Protein AF-A0A350JJB9-F1 (afdb_monomer)

pLDDT: mean 77.5, std 20.98, range [26.19, 98.5]

Sequence (289 aa):
MLLAKTSSSQSEKADCEALTNRILGEAVEVRNLGPRVNSEKQESNPQFVESESYLTFKSSSADDLGKQTVSEFLKGQFTRSVTIEKRLDLLNLNGSENGLENLIYIDPLGTRIVLLQENTLWVTERGEDGFESVVKLPQDSILFDYADRAVLDPTGRVIFFSAKKAGDAGATYDIYRQRYTDGQWTLPEVLGPAINTEFNEVDPKLTVKGDLTFSSDKPGGLGGFDIYYSEKGDTGFGLPLGFCAPVNSSANDRHFTLIQKQRFALLSSDREAGLGGFDIYSIDVYAEI

Structure (mmCIF, N/CA/C/O backbone):
data_AF-A0A350JJB9-F1
#
_entry.id   AF-A0A350JJB9-F1
#
loop_
_atom_site.group_PDB
_atom_site.id
_atom_site.type_symbol
_atom_site.label_atom_id
_atom_site.label_alt_id
_atom_site.label_comp_id
_atom_site.label_asym_id
_atom_site.label_entity_id
_atom_site.label_seq_id
_atom_site.pdbx_PDB_ins_code
_atom_site.Cartn_x
_atom_site.Cartn_y
_atom_site.Cartn_z
_atom_site.occupancy
_atom_site.B_iso_or_equiv
_atom_site.auth_seq_id
_atom_site.auth_comp_id
_atom_site.auth_asym_id
_atom_site.auth_atom_id
_atom_site.pdbx_PDB_model_num
ATOM 1 N N . MET A 1 1 ? 22.647 -33.659 -7.556 1.00 45.19 1 MET A N 1
ATOM 2 C CA . MET A 1 1 ? 21.521 -32.937 -6.921 1.00 45.19 1 MET A CA 1
ATOM 3 C C . MET A 1 1 ? 21.347 -31.564 -7.584 1.00 45.19 1 MET A C 1
ATOM 5 O O . MET A 1 1 ? 21.521 -30.551 -6.929 1.00 45.19 1 MET A O 1
ATOM 9 N N . LEU A 1 2 ? 21.071 -31.518 -8.898 1.00 46.06 2 LEU A N 1
ATOM 10 C CA . LEU A 1 2 ? 21.069 -30.256 -9.672 1.00 46.06 2 LEU A CA 1
ATOM 11 C C . LEU A 1 2 ? 19.724 -29.935 -10.356 1.00 46.06 2 LEU A C 1
ATOM 13 O O . LEU A 1 2 ? 19.445 -28.778 -10.630 1.00 46.06 2 LEU A O 1
ATOM 17 N N . LEU A 1 3 ? 18.878 -30.946 -10.582 1.00 44.41 3 LEU A N 1
ATOM 18 C CA . LEU A 1 3 ? 17.652 -30.844 -11.390 1.00 44.41 3 LEU A CA 1
ATOM 19 C C . LEU A 1 3 ? 16.450 -30.198 -10.672 1.00 44.41 3 LEU A C 1
ATOM 21 O O . LEU A 1 3 ? 15.457 -29.900 -11.321 1.00 44.41 3 LEU A O 1
ATOM 25 N N . ALA A 1 4 ? 16.518 -29.994 -9.351 1.00 42.31 4 ALA A N 1
ATOM 26 C CA . ALA A 1 4 ? 15.387 -29.498 -8.556 1.00 42.31 4 ALA A CA 1
ATOM 27 C C . ALA A 1 4 ? 15.296 -27.960 -8.472 1.00 42.31 4 ALA A C 1
ATOM 29 O O . ALA A 1 4 ? 14.215 -27.431 -8.244 1.00 42.31 4 ALA A O 1
ATOM 30 N N . LYS A 1 5 ? 16.410 -27.232 -8.659 1.00 37.66 5 LYS A N 1
ATOM 31 C CA . LYS A 1 5 ? 16.420 -25.752 -8.616 1.00 37.66 5 LYS A CA 1
ATOM 32 C C . LYS A 1 5 ? 15.959 -25.102 -9.926 1.00 37.66 5 LYS A C 1
ATOM 34 O O . LYS A 1 5 ? 15.524 -23.956 -9.928 1.00 37.66 5 LYS A O 1
ATOM 39 N N . THR A 1 6 ? 16.065 -25.823 -11.039 1.00 42.72 6 THR A N 1
ATOM 40 C CA . THR A 1 6 ? 15.659 -25.349 -12.371 1.00 42.72 6 THR A CA 1
ATOM 41 C C . THR A 1 6 ? 14.163 -25.491 -12.639 1.00 42.72 6 THR A C 1
ATOM 43 O O . THR A 1 6 ? 13.657 -24.820 -13.526 1.00 42.72 6 THR A O 1
ATOM 46 N N . SER A 1 7 ? 13.456 -26.353 -11.901 1.00 51.34 7 SER A N 1
ATOM 47 C CA . SER A 1 7 ? 12.002 -26.500 -12.019 1.00 51.34 7 SER A CA 1
ATOM 48 C C . SER A 1 7 ? 11.235 -25.468 -11.192 1.00 51.34 7 SER A C 1
ATOM 50 O O . SER A 1 7 ? 10.260 -24.923 -11.694 1.00 51.34 7 SER A O 1
ATOM 52 N N . SER A 1 8 ? 11.680 -25.161 -9.962 1.00 59.03 8 SER A N 1
ATOM 53 C CA . SER A 1 8 ? 10.982 -24.201 -9.088 1.00 59.03 8 SER A CA 1
ATOM 54 C C . SER A 1 8 ? 10.988 -22.789 -9.681 1.00 59.03 8 SER A C 1
ATOM 56 O O . SER A 1 8 ? 9.929 -22.203 -9.863 1.00 59.03 8 SER A O 1
ATOM 58 N N . SER A 1 9 ? 12.156 -22.321 -10.130 1.00 63.09 9 SER A N 1
ATOM 59 C CA . SER A 1 9 ? 12.337 -21.013 -10.784 1.00 63.09 9 SER A CA 1
ATOM 60 C C . SER A 1 9 ? 11.582 -20.852 -12.108 1.00 63.09 9 SER A C 1
ATOM 62 O O . SER A 1 9 ? 11.328 -19.727 -12.533 1.00 63.09 9 SER A O 1
ATOM 64 N N . GLN A 1 10 ? 11.188 -21.951 -12.760 1.00 68.12 10 GLN A N 1
ATOM 65 C CA . GLN A 1 10 ? 10.317 -21.903 -13.937 1.00 68.12 10 GLN A CA 1
ATOM 66 C C . GLN A 1 10 ? 8.834 -21.803 -13.554 1.00 68.12 10 GLN A C 1
ATOM 68 O O . GLN A 1 10 ? 8.114 -21.048 -14.202 1.00 68.12 10 GLN A O 1
ATOM 73 N N . SER A 1 11 ? 8.381 -22.488 -12.495 1.00 75.62 11 SER A N 1
ATOM 74 C CA . SER A 1 11 ? 7.021 -22.300 -11.961 1.00 75.62 11 SER A CA 1
ATOM 75 C C . SER A 1 11 ? 6.840 -20.929 -11.305 1.00 75.62 11 SER A C 1
ATOM 77 O O . SER A 1 11 ? 5.911 -20.220 -11.661 1.00 75.62 11 SER A O 1
ATOM 79 N N . GLU A 1 12 ? 7.775 -20.504 -10.449 1.00 79.00 12 GLU A N 1
ATOM 80 C CA . GLU A 1 12 ? 7.756 -19.205 -9.753 1.00 79.00 12 GLU A CA 1
ATOM 81 C C . GLU A 1 12 ? 7.647 -18.042 -10.753 1.00 79.00 12 GLU A C 1
ATOM 83 O O . GLU A 1 12 ? 6.860 -17.113 -10.564 1.00 79.00 12 GLU A O 1
ATOM 88 N N . LYS A 1 13 ? 8.378 -18.136 -11.874 1.00 84.25 13 LYS A N 1
ATOM 89 C CA . LYS A 1 13 ? 8.267 -17.183 -12.977 1.00 84.25 13 LYS A CA 1
ATOM 90 C C . LYS A 1 13 ? 6.904 -17.260 -13.687 1.00 84.25 13 LYS A C 1
ATOM 92 O O . LYS A 1 13 ? 6.295 -16.221 -13.924 1.00 84.25 13 LYS A O 1
ATOM 97 N N . ALA A 1 14 ? 6.425 -18.454 -14.039 1.00 89.44 14 ALA A N 1
ATOM 98 C CA . ALA A 1 14 ? 5.140 -18.608 -14.727 1.00 89.44 14 ALA A CA 1
ATOM 99 C C . ALA A 1 14 ? 3.958 -18.094 -13.879 1.00 89.44 14 ALA A C 1
ATOM 101 O O . ALA A 1 14 ? 3.041 -17.471 -14.414 1.00 89.44 14 ALA A O 1
ATOM 102 N N . ASP A 1 15 ? 4.013 -18.292 -12.560 1.0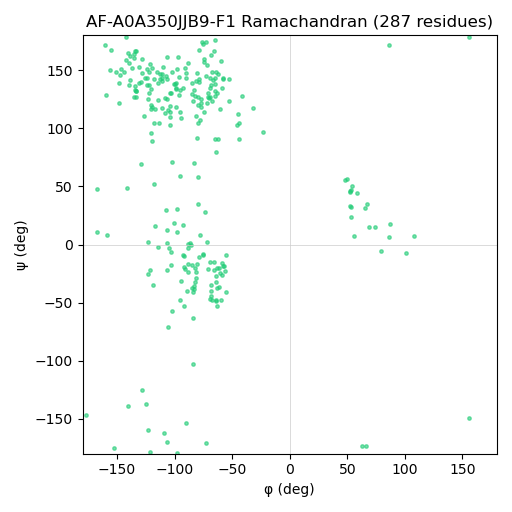0 92.44 15 ASP A N 1
ATOM 103 C CA . ASP A 1 15 ? 3.011 -17.808 -11.612 1.00 92.44 15 ASP A CA 1
ATOM 104 C C . ASP A 1 15 ? 3.033 -16.270 -11.494 1.00 92.44 15 ASP A C 1
ATOM 106 O O . ASP A 1 15 ? 1.964 -15.648 -11.491 1.00 92.44 15 ASP A O 1
ATOM 110 N N . CYS A 1 16 ? 4.213 -15.625 -11.483 1.00 92.69 16 CYS A N 1
ATOM 111 C CA . CYS A 1 16 ? 4.282 -14.157 -11.519 1.00 92.69 16 CYS A CA 1
ATOM 112 C C . CYS A 1 16 ? 3.826 -13.582 -12.874 1.00 92.69 16 CYS A C 1
ATOM 114 O O . CYS A 1 16 ? 3.191 -12.522 -12.902 1.00 92.69 16 CYS A O 1
ATOM 116 N N . GLU A 1 17 ? 4.093 -14.263 -14.000 1.00 93.19 17 GLU A N 1
ATOM 117 C CA . GLU A 1 17 ? 3.660 -13.814 -15.335 1.00 93.19 17 GLU A CA 1
ATOM 118 C C . GLU A 1 17 ? 2.128 -13.911 -15.441 1.00 93.19 17 GLU A C 1
ATOM 120 O O . GLU A 1 17 ? 1.464 -12.948 -15.833 1.00 93.19 17 GLU A O 1
ATOM 125 N N . ALA A 1 18 ? 1.541 -15.017 -14.970 1.00 93.38 18 ALA A N 1
ATOM 126 C CA . ALA A 1 18 ? 0.094 -15.202 -14.891 1.00 93.38 18 ALA A CA 1
ATOM 127 C C . ALA A 1 18 ? -0.596 -14.199 -13.945 1.00 93.38 18 ALA A C 1
ATOM 129 O O . ALA A 1 18 ? -1.693 -13.723 -14.251 1.00 93.38 18 ALA A O 1
ATOM 130 N N . LEU A 1 19 ? 0.027 -13.836 -12.816 1.00 93.00 19 LEU A N 1
ATOM 131 C CA . LEU A 1 19 ? -0.458 -12.757 -11.947 1.00 93.00 19 LEU A CA 1
ATOM 132 C C . LEU A 1 19 ? -0.444 -11.407 -12.679 1.00 93.00 19 LEU A C 1
ATOM 134 O O . LEU A 1 19 ? -1.464 -10.715 -12.722 1.00 93.00 19 LEU A O 1
ATOM 138 N N . THR A 1 20 ? 0.700 -11.043 -13.259 1.00 92.00 20 THR A N 1
ATOM 139 C CA . THR A 1 20 ? 0.926 -9.738 -13.899 1.00 92.00 20 THR A CA 1
ATOM 140 C C . THR A 1 20 ? -0.064 -9.522 -15.049 1.00 92.00 20 THR A C 1
ATOM 142 O O . THR A 1 20 ? -0.785 -8.519 -15.059 1.00 92.00 20 THR A O 1
ATOM 145 N N . ASN A 1 21 ? -0.217 -10.520 -15.927 1.00 90.69 21 ASN A N 1
ATOM 146 C CA . ASN A 1 21 ? -1.139 -10.475 -17.068 1.00 90.69 21 ASN A CA 1
ATOM 147 C C . ASN A 1 21 ? -2.621 -10.389 -16.657 1.00 90.69 21 ASN A C 1
ATOM 149 O O . ASN A 1 21 ? -3.456 -9.859 -17.395 1.00 90.69 21 ASN A O 1
ATOM 153 N N . ARG A 1 22 ? -2.967 -10.905 -15.472 1.00 89.94 22 ARG A N 1
ATOM 154 C CA . ARG A 1 22 ? -4.341 -10.950 -14.956 1.00 89.94 22 ARG A CA 1
ATOM 155 C C . ARG A 1 22 ? -4.769 -9.670 -14.242 1.00 89.94 22 ARG A C 1
ATOM 157 O O . ARG A 1 22 ? -5.935 -9.288 -14.353 1.00 89.94 22 ARG A O 1
ATOM 164 N N . ILE A 1 23 ? -3.864 -9.041 -13.491 1.00 88.81 23 ILE A N 1
ATOM 165 C CA . ILE A 1 23 ? -4.158 -7.841 -12.688 1.00 88.81 23 ILE A CA 1
ATOM 166 C C . ILE A 1 23 ? -3.948 -6.555 -13.492 1.00 88.81 23 ILE A C 1
ATOM 168 O O . ILE A 1 23 ? -4.759 -5.635 -13.387 1.00 88.81 23 ILE A O 1
ATOM 172 N N . LEU A 1 24 ? -2.889 -6.509 -14.301 1.00 86.94 24 LEU A N 1
ATOM 173 C CA . LEU A 1 24 ? -2.529 -5.362 -15.129 1.00 86.94 24 LEU A CA 1
ATOM 174 C C . LEU A 1 24 ? -2.872 -5.681 -16.588 1.00 86.94 24 LEU A C 1
ATOM 176 O O . LEU A 1 24 ? -3.864 -5.188 -17.126 1.00 86.94 24 LEU A O 1
ATOM 180 N N . GLY A 1 25 ? -2.109 -6.578 -17.204 1.00 86.62 25 GLY A N 1
ATOM 181 C CA . GLY A 1 25 ? -2.252 -6.956 -18.603 1.00 86.62 25 GLY A CA 1
ATOM 182 C C . GLY A 1 25 ? -0.950 -7.511 -19.163 1.00 86.62 25 GLY A C 1
ATOM 183 O O . GLY A 1 25 ? 0.056 -7.585 -18.462 1.00 86.62 25 GLY A O 1
ATOM 184 N N . GLU A 1 26 ? -0.982 -7.917 -20.424 1.00 83.62 26 GLU A N 1
ATOM 185 C CA . GLU A 1 26 ? 0.227 -8.260 -21.175 1.00 83.62 26 GLU A CA 1
ATOM 186 C C . GLU A 1 26 ? 0.988 -6.973 -21.554 1.00 83.62 26 GLU A C 1
ATOM 188 O O . GLU A 1 26 ? 0.412 -5.886 -21.545 1.00 83.62 26 GLU A O 1
ATOM 193 N N . ALA A 1 27 ? 2.287 -7.087 -21.853 1.00 82.56 27 ALA A N 1
ATOM 194 C CA . ALA A 1 27 ? 3.150 -5.964 -22.253 1.00 82.56 27 ALA A CA 1
ATOM 195 C C . ALA A 1 27 ? 3.129 -4.742 -21.296 1.00 82.56 27 ALA A C 1
ATOM 197 O O . ALA A 1 27 ? 3.052 -3.591 -21.731 1.00 82.56 27 ALA A O 1
ATOM 198 N N . VAL A 1 28 ? 3.225 -4.994 -19.983 1.00 86.75 28 VAL A N 1
ATOM 199 C CA . VAL A 1 28 ? 3.406 -3.945 -18.961 1.00 86.75 28 VAL A CA 1
ATOM 200 C C . VAL A 1 28 ? 4.740 -3.217 -19.150 1.00 86.75 28 VAL A C 1
ATOM 202 O O . VAL A 1 28 ? 5.795 -3.851 -19.180 1.00 86.75 28 VAL A O 1
ATOM 205 N N . GLU A 1 29 ? 4.705 -1.885 -19.165 1.00 87.25 29 GLU A N 1
ATOM 206 C CA . GLU A 1 29 ? 5.884 -1.022 -19.045 1.00 87.25 29 GLU A CA 1
ATOM 207 C C . GLU A 1 29 ? 5.832 -0.247 -17.720 1.00 87.25 29 GLU A C 1
ATOM 209 O O . GLU A 1 29 ? 4.763 0.182 -17.286 1.00 87.25 29 GLU A O 1
ATOM 214 N N . VAL A 1 30 ? 6.987 -0.047 -17.075 1.00 90.88 30 VAL A N 1
ATOM 215 C CA . VAL A 1 30 ? 7.100 0.789 -15.869 1.00 90.88 30 VAL A CA 1
ATOM 216 C C . VAL A 1 30 ? 7.949 2.016 -16.163 1.00 90.88 30 VAL A C 1
ATOM 218 O O . VAL A 1 30 ? 9.092 1.891 -16.604 1.00 90.88 30 VAL A O 1
ATOM 221 N N . ARG A 1 31 ? 7.390 3.204 -15.918 1.00 89.69 31 ARG A N 1
ATOM 222 C CA . ARG A 1 31 ? 7.964 4.489 -16.337 1.00 89.69 31 ARG A CA 1
ATOM 223 C C . ARG A 1 31 ? 8.193 5.412 -15.159 1.00 89.69 31 ARG A C 1
ATOM 225 O O . ARG A 1 31 ? 7.282 5.644 -14.373 1.00 89.69 31 ARG A O 1
ATOM 232 N N . ASN A 1 32 ? 9.395 5.981 -15.075 1.00 88.88 32 ASN A N 1
ATOM 233 C CA . ASN A 1 32 ? 9.662 7.079 -14.154 1.00 88.88 32 ASN A CA 1
ATOM 234 C C . ASN A 1 32 ? 8.832 8.305 -14.559 1.00 88.88 32 ASN A C 1
ATOM 236 O O . ASN A 1 32 ? 8.718 8.639 -15.744 1.00 88.88 32 ASN A O 1
ATOM 240 N N . LEU A 1 33 ? 8.263 8.989 -13.571 1.00 82.62 33 LEU A N 1
ATOM 241 C CA . LEU A 1 33 ? 7.326 10.078 -13.810 1.00 82.62 33 LEU A CA 1
ATOM 242 C C . LEU A 1 33 ? 7.926 11.474 -13.685 1.00 82.62 33 LEU A C 1
ATOM 244 O O . LEU A 1 33 ? 7.174 12.434 -13.657 1.00 82.62 33 LEU A O 1
ATOM 248 N N . GLY A 1 34 ? 9.249 11.601 -13.751 1.00 79.06 34 GLY A N 1
ATOM 249 C CA . GLY A 1 34 ? 9.946 12.809 -14.184 1.00 79.06 34 GLY A CA 1
ATOM 250 C C . GLY A 1 34 ? 9.734 14.065 -13.330 1.00 79.06 34 GLY A C 1
ATOM 251 O O . GLY A 1 34 ? 9.095 14.026 -12.280 1.00 79.06 34 GLY A O 1
ATOM 252 N N . PRO A 1 35 ? 10.257 15.219 -13.785 1.00 76.75 35 PRO A N 1
ATOM 253 C CA . PRO A 1 35 ? 10.416 16.426 -12.968 1.00 76.75 35 PRO A CA 1
ATOM 254 C C . PRO A 1 35 ? 9.121 17.248 -12.798 1.00 76.75 35 PRO A C 1
ATOM 256 O O . PRO A 1 35 ? 9.145 18.481 -12.795 1.00 76.75 35 PRO A O 1
ATOM 259 N N . ARG A 1 36 ? 7.965 16.577 -12.724 1.00 73.19 36 ARG A N 1
ATOM 260 C CA . ARG A 1 36 ? 6.652 17.177 -12.431 1.00 73.19 36 ARG A CA 1
ATOM 261 C C . ARG A 1 36 ? 6.034 16.599 -11.145 1.00 73.19 36 ARG A C 1
ATOM 263 O O . ARG A 1 36 ? 5.486 17.396 -10.391 1.00 73.19 36 ARG A O 1
ATOM 270 N N . VAL A 1 37 ? 6.243 15.309 -10.841 1.00 73.69 37 VAL A N 1
ATOM 271 C CA . VAL A 1 37 ? 6.282 14.766 -9.464 1.00 73.69 37 VAL A CA 1
ATOM 272 C C . VAL A 1 37 ? 7.654 14.936 -8.859 1.00 73.69 37 VAL A C 1
ATOM 274 O O . VAL A 1 37 ? 7.807 15.556 -7.812 1.00 73.69 37 VAL A O 1
ATOM 277 N N . ASN A 1 38 ? 8.615 14.268 -9.489 1.00 78.88 38 ASN A N 1
ATOM 278 C CA . ASN A 1 38 ? 9.776 13.748 -8.809 1.00 78.88 38 ASN A CA 1
ATOM 279 C C . ASN A 1 38 ? 10.809 14.863 -8.726 1.00 78.88 38 ASN A C 1
ATOM 281 O O . ASN A 1 38 ? 11.007 15.647 -9.659 1.00 78.88 38 ASN A O 1
ATOM 285 N N . SER A 1 39 ? 11.452 14.941 -7.577 1.00 81.56 39 SER A N 1
ATOM 286 C CA . SER A 1 39 ? 12.455 15.938 -7.255 1.00 81.56 39 SER A CA 1
ATOM 287 C C . SER A 1 39 ? 13.769 15.247 -6.903 1.00 81.56 39 SER A C 1
ATOM 289 O O . SER A 1 39 ? 13.861 14.026 -6.858 1.00 81.56 39 SER A O 1
ATOM 291 N N . GLU A 1 40 ? 14.795 16.019 -6.558 1.00 85.69 40 GLU A N 1
ATOM 292 C CA . GLU A 1 40 ? 16.031 15.486 -5.970 1.00 85.69 40 GLU A CA 1
ATOM 293 C C . GLU A 1 40 ? 15.839 15.039 -4.494 1.00 85.69 40 GLU A C 1
ATOM 295 O O . GLU A 1 40 ? 16.755 15.180 -3.674 1.00 85.69 40 GLU A O 1
ATOM 300 N N . LYS A 1 41 ? 14.624 14.634 -4.090 1.00 83.25 41 LYS A N 1
ATOM 301 C CA . LYS A 1 41 ? 14.247 14.270 -2.710 1.00 83.25 41 LYS A CA 1
ATOM 302 C C . LYS A 1 41 ? 13.564 12.904 -2.689 1.00 83.25 41 LYS A C 1
ATOM 304 O O . LYS A 1 41 ? 14.201 11.936 -3.084 1.00 83.25 41 LYS A O 1
ATOM 309 N N . GLN A 1 42 ? 12.362 12.774 -2.135 1.00 83.44 42 GLN A N 1
ATOM 310 C CA . GLN A 1 42 ? 11.633 11.506 -2.076 1.00 83.44 42 GLN A CA 1
ATOM 311 C C . GLN A 1 42 ? 10.136 11.760 -2.146 1.00 83.44 42 GLN A C 1
ATOM 313 O O . GLN A 1 42 ? 9.574 12.418 -1.263 1.00 83.44 42 GLN A O 1
ATOM 318 N N . GLU A 1 43 ? 9.522 11.159 -3.152 1.00 84.25 43 GLU A N 1
ATOM 319 C CA . GLU A 1 43 ? 8.117 11.204 -3.493 1.00 84.25 43 GLU A CA 1
ATOM 320 C C . GLU A 1 43 ? 7.537 9.781 -3.378 1.00 84.25 43 GLU A C 1
ATOM 322 O O . GLU A 1 43 ? 7.968 8.854 -4.063 1.00 84.25 43 GLU A O 1
ATOM 327 N N . SER A 1 44 ? 6.581 9.575 -2.467 1.00 86.62 44 SER A N 1
ATOM 328 C CA . SER A 1 44 ? 6.066 8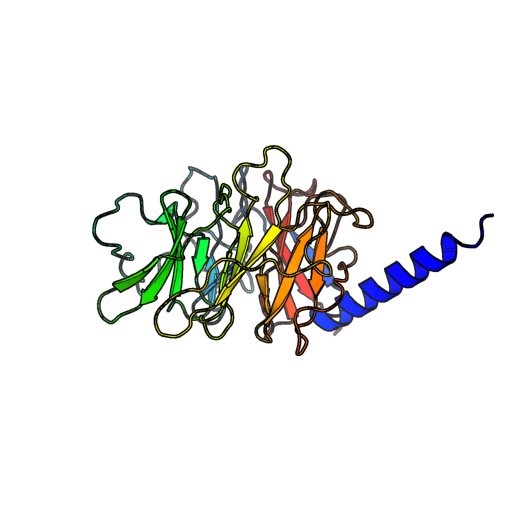.249 -2.103 1.00 86.62 44 SER A CA 1
ATOM 329 C C . SER A 1 44 ? 4.554 8.218 -1.843 1.00 86.62 44 SER A C 1
ATOM 331 O O . SER A 1 44 ? 3.860 9.232 -1.923 1.00 86.62 44 SER A O 1
ATOM 333 N N . ASN A 1 45 ? 4.026 7.029 -1.528 1.00 84.62 45 ASN A N 1
ATOM 334 C CA . ASN A 1 45 ? 2.632 6.792 -1.135 1.00 84.62 45 ASN A CA 1
ATOM 335 C C . ASN A 1 45 ? 1.571 7.423 -2.075 1.00 84.62 45 ASN A C 1
ATOM 337 O O . ASN A 1 45 ? 0.718 8.189 -1.614 1.00 84.62 45 ASN A O 1
ATOM 341 N N . PRO A 1 46 ? 1.581 7.102 -3.384 1.00 85.12 46 PRO A N 1
ATOM 342 C CA . PRO A 1 46 ? 0.611 7.637 -4.329 1.00 85.12 46 PRO A CA 1
ATOM 343 C C . PRO A 1 46 ? -0.810 7.123 -4.043 1.00 85.12 46 PRO A C 1
ATOM 345 O O . PRO A 1 46 ? -1.013 5.956 -3.678 1.00 85.12 46 PRO A O 1
ATOM 348 N N . GLN A 1 47 ? -1.801 7.998 -4.207 1.00 80.25 47 GLN A N 1
ATOM 349 C CA . GLN A 1 47 ? -3.216 7.776 -3.889 1.00 80.25 47 GLN A CA 1
ATOM 350 C C . GLN A 1 47 ? -4.126 8.532 -4.865 1.00 80.25 47 GLN A C 1
ATOM 352 O O . GLN A 1 47 ? -3.758 9.589 -5.363 1.00 80.25 47 GLN A O 1
ATOM 357 N N . PHE A 1 48 ? -5.329 8.019 -5.122 1.00 74.69 48 PHE A N 1
ATOM 358 C CA . PHE A 1 48 ? -6.292 8.657 -6.025 1.00 74.69 48 PHE A CA 1
ATOM 359 C C . PHE A 1 48 ? -7.533 9.132 -5.283 1.00 74.69 48 PHE A C 1
ATOM 361 O O . PHE A 1 48 ? -8.060 8.407 -4.444 1.00 74.69 48 PHE A O 1
ATOM 368 N N . VAL A 1 49 ? -8.015 10.324 -5.638 1.00 68.56 49 VAL A N 1
ATOM 369 C CA . VAL A 1 49 ? -9.170 10.985 -5.015 1.00 68.56 49 VAL A CA 1
ATOM 370 C C . VAL A 1 49 ? -10.128 11.557 -6.064 1.00 68.56 49 VAL A C 1
ATOM 372 O O . VAL A 1 49 ? -9.809 11.633 -7.253 1.00 68.56 49 VAL A O 1
ATOM 375 N N . GLU A 1 50 ? -11.330 11.917 -5.612 1.00 67.31 50 GLU A N 1
ATOM 376 C CA . GLU A 1 50 ? -12.467 12.363 -6.433 1.00 67.31 50 GLU A CA 1
ATOM 377 C C . GLU A 1 50 ? -12.728 11.442 -7.641 1.00 67.31 50 GLU A C 1
ATOM 379 O O . GLU A 1 50 ? -12.752 11.855 -8.799 1.00 67.31 50 GLU A O 1
ATOM 384 N N . SER A 1 51 ? -12.924 10.150 -7.360 1.00 69.12 51 SER A N 1
ATOM 385 C CA . SER A 1 51 ? -13.208 9.094 -8.343 1.00 69.12 51 SER A CA 1
ATOM 386 C C . SER A 1 51 ? -12.135 8.924 -9.426 1.00 69.12 51 SER A C 1
ATOM 388 O O . SER A 1 51 ? -12.470 8.727 -10.592 1.00 69.12 51 SER A O 1
ATOM 390 N N . GLU A 1 52 ? -10.862 8.934 -9.016 1.00 66.38 52 GLU A N 1
ATOM 391 C CA . GLU A 1 52 ? -9.673 8.785 -9.881 1.00 66.38 52 GLU A CA 1
ATOM 392 C C . GLU A 1 52 ? -9.352 10.041 -10.728 1.00 66.38 52 GLU A C 1
ATOM 394 O O . GLU A 1 52 ? -8.532 9.972 -11.641 1.00 66.38 52 GLU A O 1
ATOM 399 N N . SER A 1 53 ? -9.947 11.200 -10.402 1.00 65.25 53 SER A N 1
ATOM 400 C CA . SER A 1 53 ? -9.728 12.477 -11.114 1.00 65.25 53 SER A CA 1
ATOM 401 C C . SER A 1 53 ? -8.456 13.217 -10.688 1.00 65.25 53 SER A C 1
ATOM 403 O O . SER A 1 53 ? -7.873 13.949 -11.489 1.00 65.25 53 SER A O 1
ATOM 405 N N . TYR A 1 54 ? -8.018 13.039 -9.437 1.00 66.19 54 TYR A N 1
ATOM 406 C CA . TYR A 1 54 ? -6.784 13.630 -8.921 1.00 66.19 54 TYR A CA 1
ATOM 407 C C . TYR A 1 54 ? -5.900 12.576 -8.266 1.00 66.19 54 TYR A C 1
ATOM 409 O O . TYR A 1 54 ? -6.375 11.633 -7.634 1.00 66.19 54 TYR A O 1
ATOM 417 N N . LEU A 1 55 ? -4.596 12.796 -8.386 1.00 71.00 55 LEU A N 1
ATOM 418 C CA . LEU A 1 55 ? -3.555 12.093 -7.655 1.00 71.00 55 LEU A CA 1
ATOM 419 C C . LEU A 1 55 ? -3.152 12.923 -6.428 1.00 71.00 55 LEU A C 1
ATOM 421 O O . LEU A 1 55 ? -3.076 14.151 -6.501 1.00 71.00 55 LEU A O 1
ATOM 425 N N . THR A 1 56 ? -2.841 12.245 -5.331 1.00 74.12 56 THR A N 1
ATOM 426 C CA . THR A 1 56 ? -2.113 12.772 -4.174 1.00 74.12 56 THR A CA 1
ATOM 427 C C . THR A 1 56 ? -0.942 11.843 -3.842 1.00 74.12 56 THR A C 1
ATOM 429 O O . THR A 1 56 ? -0.886 10.696 -4.288 1.00 74.12 56 THR A O 1
ATOM 432 N N . PHE A 1 57 ? 0.041 12.363 -3.114 1.00 78.12 57 PHE A N 1
ATOM 433 C CA . PHE A 1 57 ? 1.295 11.689 -2.774 1.00 78.12 57 PHE A CA 1
ATOM 434 C C . PHE A 1 57 ? 1.940 12.372 -1.558 1.00 78.12 57 PHE A C 1
ATOM 436 O O . PHE A 1 57 ? 1.495 13.442 -1.134 1.00 78.12 57 PHE A O 1
ATOM 443 N N . LYS A 1 58 ? 3.003 11.778 -1.024 1.00 77.62 58 LYS A N 1
ATOM 444 C CA . LYS A 1 58 ? 3.871 12.360 0.002 1.00 77.62 58 LYS A CA 1
ATOM 445 C C . LYS A 1 58 ? 5.170 12.812 -0.661 1.00 77.62 58 LYS A C 1
ATOM 447 O O . LYS A 1 58 ? 5.774 12.021 -1.370 1.00 77.62 58 LYS A O 1
ATOM 452 N N . SER A 1 59 ? 5.608 14.046 -0.427 1.00 78.12 59 SER A N 1
ATOM 453 C CA . SER A 1 59 ? 6.892 14.575 -0.916 1.00 78.12 59 SER A CA 1
ATOM 454 C C . SER A 1 59 ? 7.757 15.026 0.260 1.00 78.12 59 SER A C 1
ATOM 456 O O . SER A 1 59 ? 7.243 15.353 1.331 1.00 78.12 59 SER A O 1
ATOM 458 N N . SER A 1 60 ? 9.072 15.045 0.053 1.00 72.81 60 SER A N 1
ATOM 459 C CA . SER A 1 60 ? 10.055 15.637 0.972 1.00 72.81 60 SER A CA 1
ATOM 460 C C . SER A 1 60 ? 10.828 16.812 0.350 1.00 72.81 60 SER A C 1
ATOM 462 O O . SER A 1 60 ? 11.846 17.249 0.891 1.00 72.81 60 SER A O 1
ATOM 464 N N . SER A 1 61 ? 10.330 17.358 -0.766 1.00 65.69 61 SER A N 1
ATOM 465 C CA . SER A 1 61 ? 10.755 18.660 -1.284 1.00 65.69 61 SER A CA 1
ATOM 466 C C . SER A 1 61 ? 10.244 19.794 -0.395 1.00 65.69 61 SER A C 1
ATOM 468 O O . SER A 1 61 ? 9.055 19.874 -0.096 1.00 65.69 61 SER A O 1
ATOM 470 N N . ALA A 1 62 ? 11.144 20.705 -0.017 1.00 50.16 62 ALA A N 1
ATOM 471 C CA . ALA A 1 62 ? 10.785 21.974 0.618 1.00 50.16 62 ALA A CA 1
ATOM 472 C C . ALA A 1 62 ? 10.431 23.070 -0.408 1.00 50.16 62 ALA A C 1
ATOM 474 O O . ALA A 1 62 ? 9.808 24.069 -0.050 1.00 50.16 62 ALA A O 1
ATOM 475 N N . ASP A 1 63 ? 10.826 22.900 -1.674 1.00 47.12 63 ASP A N 1
ATOM 476 C CA . ASP A 1 63 ? 10.563 23.866 -2.738 1.00 47.12 63 ASP A CA 1
ATOM 477 C C . ASP A 1 63 ? 9.158 23.673 -3.326 1.00 47.12 63 ASP A C 1
ATOM 479 O O . ASP A 1 63 ? 8.759 22.551 -3.652 1.00 47.12 63 ASP A O 1
ATOM 483 N N . ASP A 1 64 ? 8.421 24.784 -3.486 1.00 44.66 64 ASP A N 1
ATOM 484 C CA . ASP A 1 64 ? 7.039 24.827 -3.990 1.00 44.66 64 ASP A CA 1
ATOM 485 C C . ASP A 1 64 ? 6.945 24.297 -5.431 1.00 44.66 64 ASP A C 1
ATOM 487 O O . ASP A 1 64 ? 7.011 25.027 -6.435 1.00 44.66 64 ASP A O 1
ATOM 491 N N . LEU A 1 65 ? 6.701 22.991 -5.506 1.00 41.75 65 LEU A N 1
ATOM 492 C CA . LEU A 1 65 ? 6.193 22.284 -6.665 1.00 41.75 65 LEU A CA 1
ATOM 493 C C . LEU A 1 65 ? 4.656 22.120 -6.581 1.00 41.75 65 LEU A C 1
ATOM 495 O O . LEU A 1 65 ? 4.150 21.008 -6.636 1.00 41.75 65 LEU A O 1
ATOM 499 N N . GLY A 1 66 ? 3.887 23.224 -6.502 1.00 35.22 66 GLY A N 1
ATOM 500 C CA . GLY A 1 66 ? 2.407 23.231 -6.498 1.00 35.22 66 GLY A CA 1
ATOM 501 C C . GLY A 1 66 ? 1.678 24.176 -7.494 1.00 35.22 66 GLY A C 1
ATOM 502 O O . GLY A 1 66 ? 1.087 25.157 -7.058 1.00 35.22 66 GLY A O 1
ATOM 503 N N . LYS A 1 67 ? 1.712 23.922 -8.828 1.00 32.84 67 LYS A N 1
ATOM 504 C CA . LYS A 1 67 ? 1.186 24.796 -9.931 1.00 32.84 67 LYS A CA 1
ATOM 505 C C . LYS A 1 67 ? 1.060 24.168 -1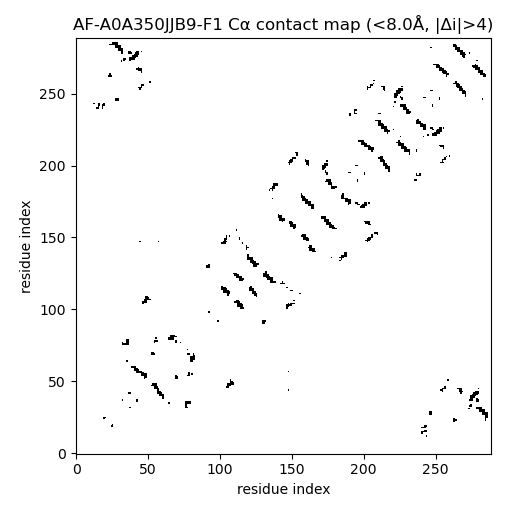1.365 1.00 32.84 67 LYS A C 1
ATOM 507 O O . LYS A 1 67 ? 1.494 24.817 -12.318 1.00 32.84 67 LYS A O 1
ATOM 512 N N . GLN A 1 68 ? 0.500 22.969 -11.609 1.00 31.36 68 GLN A N 1
ATOM 513 C CA . GLN A 1 68 ? 0.028 22.635 -12.988 1.00 31.36 68 GLN A CA 1
ATOM 514 C C . GLN A 1 68 ? -1.009 21.497 -13.070 1.00 31.36 68 GLN A C 1
ATOM 516 O O . GLN A 1 68 ? -0.794 20.430 -12.513 1.00 31.36 68 GLN A O 1
ATOM 521 N N . THR A 1 69 ? -2.135 21.735 -13.756 1.00 29.64 69 THR A N 1
ATOM 522 C CA . THR A 1 69 ? -3.407 21.006 -13.577 1.00 29.64 69 THR A CA 1
ATOM 523 C C . THR A 1 69 ? -3.388 19.522 -13.950 1.00 29.64 69 THR A C 1
ATOM 525 O O . THR A 1 69 ? -3.063 19.156 -15.077 1.00 29.64 69 THR A O 1
ATOM 528 N N . VAL A 1 70 ? -3.836 18.667 -13.016 1.00 32.25 70 VAL A N 1
ATOM 529 C CA . VAL A 1 70 ? -3.902 17.198 -13.186 1.00 32.25 70 VAL A CA 1
ATOM 530 C C . VAL A 1 70 ? -4.782 16.798 -14.380 1.00 32.25 70 VAL A C 1
ATOM 532 O O . VAL A 1 70 ? -4.516 15.789 -15.026 1.00 32.25 70 VAL A O 1
ATOM 535 N N . SER A 1 71 ? -5.755 17.640 -14.746 1.00 32.72 71 SER A N 1
ATOM 536 C CA . SER A 1 71 ? -6.642 17.468 -15.905 1.00 32.72 71 SER A CA 1
ATOM 537 C C . SER A 1 71 ? -5.930 17.301 -17.251 1.00 32.72 71 SER A C 1
ATOM 539 O O . SER A 1 71 ? -6.529 16.762 -18.176 1.00 32.72 71 SER A O 1
ATOM 541 N N . GLU A 1 72 ? -4.680 17.755 -17.398 1.00 31.97 72 GLU A N 1
ATOM 542 C CA . GLU A 1 72 ? -3.917 17.552 -18.638 1.00 31.97 72 GLU A CA 1
ATOM 543 C C . GLU A 1 72 ? -3.060 16.280 -18.622 1.00 31.97 72 GLU A C 1
ATOM 545 O O . GLU A 1 72 ? -2.545 15.880 -19.667 1.00 31.97 72 GLU A O 1
ATOM 550 N N . PHE A 1 73 ? -2.918 15.595 -17.478 1.00 33.66 73 PHE A N 1
ATOM 551 C CA . PHE A 1 73 ? -1.931 14.523 -17.324 1.00 33.66 73 PHE A CA 1
ATOM 552 C C . PHE A 1 73 ? -2.402 13.074 -17.488 1.00 33.66 73 PHE A C 1
ATOM 554 O O . PHE A 1 73 ? -1.738 12.147 -17.038 1.00 33.66 73 PHE A O 1
ATOM 561 N N . LEU A 1 74 ? -3.420 12.882 -18.331 1.00 44.78 74 LEU A N 1
ATOM 562 C CA . LEU A 1 74 ? -3.447 11.740 -19.263 1.00 44.78 74 LEU A CA 1
ATOM 563 C C . LEU A 1 74 ? -2.709 12.024 -20.592 1.00 44.78 74 LEU A C 1
ATOM 565 O O . LEU A 1 74 ? -2.586 11.145 -21.439 1.00 44.78 74 LEU A O 1
ATOM 569 N N . LYS A 1 75 ? -2.145 13.228 -20.770 1.00 28.75 75 LYS A N 1
ATOM 570 C CA . LYS A 1 75 ? -1.116 13.529 -21.781 1.00 28.75 75 LYS A CA 1
ATOM 571 C C . LYS A 1 75 ? -0.063 14.490 -21.219 1.00 28.75 75 LYS A C 1
ATOM 573 O O . LYS A 1 75 ? 0.266 15.512 -21.822 1.00 28.75 75 LYS A O 1
ATOM 578 N N . GLY A 1 76 ? 0.425 14.166 -20.028 1.00 26.95 76 GLY A N 1
ATOM 579 C CA . GLY A 1 76 ? 1.120 15.149 -19.138 1.00 26.95 76 GLY A CA 1
ATOM 580 C C . GLY A 1 76 ? 2.749 14.705 -16.679 1.00 26.95 76 GLY A C 1
ATOM 581 O O . GLY A 1 76 ? 3.165 15.570 -15.857 1.00 26.95 76 GLY A O 1
ATOM 582 N N . GLN A 1 77 ? 3.238 13.516 -16.152 1.00 26.75 77 GLN A N 1
ATOM 583 C CA . GLN A 1 77 ? 4.298 13.344 -15.151 1.00 26.75 77 GLN A CA 1
ATOM 584 C C . GLN A 1 77 ? 3.929 13.861 -13.740 1.00 26.75 77 GLN A C 1
ATOM 586 O O . GLN A 1 77 ? 4.770 14.283 -12.969 1.00 26.75 77 GLN A O 1
ATOM 591 N N . PHE A 1 78 ? 2.647 13.700 -13.393 1.00 29.45 78 PHE A N 1
ATOM 592 C CA . PHE A 1 78 ? 2.093 13.558 -12.035 1.00 29.45 78 PHE A CA 1
ATOM 593 C C . PHE A 1 78 ? 2.198 14.777 -11.081 1.00 29.45 78 PHE A C 1
ATOM 595 O O . PHE A 1 78 ? 2.471 15.906 -11.481 1.00 29.45 78 PHE A O 1
ATOM 602 N N . THR A 1 79 ? 1.797 14.544 -9.823 1.00 30.73 79 THR A N 1
ATOM 603 C CA . THR A 1 79 ? 1.558 15.479 -8.721 1.00 30.73 79 THR A CA 1
ATOM 604 C C . THR A 1 79 ? 2.621 16.547 -8.497 1.00 30.73 79 THR A C 1
ATOM 606 O O . THR A 1 79 ? 3.592 16.366 -7.774 1.00 30.73 79 THR A O 1
ATOM 609 N N . ARG A 1 80 ? 2.264 17.743 -8.955 1.00 31.25 80 ARG A N 1
ATOM 610 C CA . ARG A 1 80 ? 2.646 19.028 -8.377 1.00 31.25 80 ARG A CA 1
ATOM 611 C C . ARG A 1 80 ? 1.336 19.706 -7.950 1.00 31.25 80 ARG A C 1
ATOM 613 O O . ARG A 1 80 ? 0.590 20.127 -8.830 1.00 31.25 80 ARG A O 1
ATOM 620 N N . SER A 1 81 ? 1.010 19.749 -6.646 1.00 30.61 81 SER A N 1
ATOM 621 C CA . SER A 1 81 ? -0.322 20.128 -6.101 1.00 30.61 81 SER A CA 1
ATOM 622 C C . SER A 1 81 ? -0.957 21.317 -6.821 1.00 30.61 81 SER A C 1
ATOM 624 O O . SER A 1 81 ? -0.326 22.354 -6.966 1.00 30.61 81 SER A O 1
ATOM 626 N N . VAL A 1 82 ? -2.201 21.212 -7.283 1.00 27.69 82 VAL A N 1
ATOM 627 C CA . VAL A 1 82 ? -2.765 22.228 -8.188 1.00 27.69 82 VAL A CA 1
ATOM 628 C C . VAL A 1 82 ? -3.859 23.028 -7.513 1.00 27.69 82 VAL A C 1
ATOM 630 O O . VAL A 1 82 ? -4.713 22.458 -6.842 1.00 27.69 82 VAL A O 1
ATOM 633 N N . THR A 1 83 ? -3.868 24.335 -7.792 1.00 26.19 83 THR A N 1
ATOM 634 C CA . THR A 1 83 ? -5.052 25.199 -7.861 1.00 26.19 83 THR A CA 1
ATOM 635 C C . THR A 1 83 ? -6.329 24.408 -8.145 1.00 26.19 83 THR A C 1
ATOM 637 O O . THR A 1 83 ? -6.656 24.092 -9.289 1.00 26.19 83 THR A O 1
ATOM 640 N N . ILE A 1 84 ? -7.052 24.095 -7.077 1.00 32.81 84 ILE A N 1
ATOM 641 C CA . ILE A 1 84 ? -8.346 23.436 -7.148 1.00 32.81 84 ILE A CA 1
ATOM 642 C C . ILE A 1 84 ? -9.344 24.535 -7.536 1.00 32.81 84 ILE A C 1
ATOM 644 O O . ILE A 1 84 ? -9.625 25.413 -6.719 1.00 32.81 84 ILE A O 1
ATOM 648 N N . GLU A 1 85 ? -9.854 24.541 -8.775 1.00 27.86 85 GLU A N 1
ATOM 649 C CA . GLU A 1 85 ? -10.797 25.588 -9.230 1.00 27.86 85 GLU A CA 1
ATOM 650 C C . GLU A 1 85 ? -12.098 25.614 -8.417 1.00 27.86 85 GLU A C 1
ATOM 652 O O . GLU A 1 85 ? -12.758 26.648 -8.324 1.00 27.86 85 GLU A O 1
ATOM 657 N N . LYS A 1 86 ? -12.412 24.513 -7.727 1.00 26.62 86 LYS A N 1
ATOM 658 C CA . LYS A 1 86 ? -13.247 24.540 -6.531 1.00 26.62 86 LYS A CA 1
ATOM 659 C C . LYS A 1 86 ? -12.461 23.994 -5.346 1.00 26.62 86 LYS A C 1
ATOM 661 O O . LYS A 1 86 ? -12.493 22.799 -5.077 1.00 26.62 86 LYS A O 1
ATOM 666 N N . ARG A 1 87 ? -11.757 24.900 -4.661 1.00 29.70 87 ARG A N 1
ATOM 667 C CA . ARG A 1 87 ? -11.091 24.698 -3.367 1.00 29.70 87 ARG A CA 1
ATOM 668 C C . ARG A 1 87 ? -11.870 23.684 -2.526 1.00 29.70 87 ARG A C 1
ATOM 670 O O . ARG A 1 87 ? -13.018 23.926 -2.160 1.00 29.70 87 ARG A O 1
ATOM 677 N N . LEU A 1 88 ? -11.232 22.556 -2.221 1.00 37.62 88 LEU A N 1
ATOM 678 C CA . LEU A 1 88 ? -11.594 21.748 -1.063 1.00 37.62 88 LEU A CA 1
ATOM 679 C C . LEU A 1 88 ? -11.259 22.658 0.125 1.00 37.62 88 LEU A C 1
ATOM 681 O O . LEU A 1 88 ? -10.086 22.792 0.480 1.00 37.62 88 LEU A O 1
ATOM 685 N N . ASP A 1 89 ? -12.251 23.447 0.561 1.00 33.31 89 ASP A N 1
ATOM 686 C CA . ASP A 1 89 ? -12.036 24.592 1.450 1.00 33.31 89 ASP A CA 1
ATOM 687 C C . ASP A 1 89 ? -11.254 24.143 2.677 1.00 33.31 89 ASP A C 1
ATOM 689 O O . ASP A 1 89 ? -11.616 23.147 3.303 1.00 33.31 89 ASP A O 1
ATOM 693 N N . LEU A 1 90 ? -10.112 24.818 2.889 1.00 36.03 90 LEU A 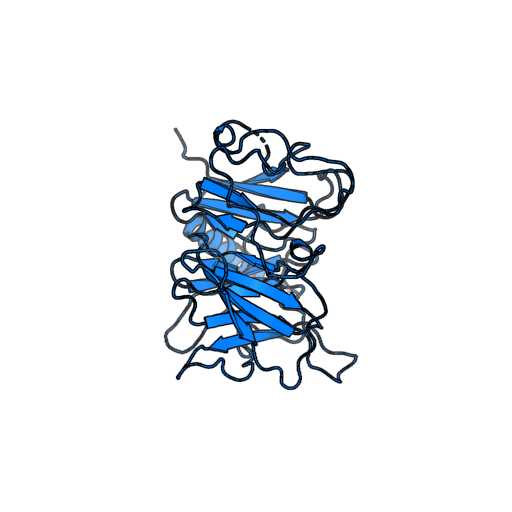N 1
ATOM 694 C CA . LEU A 1 90 ? -8.936 24.239 3.545 1.00 36.03 90 LEU A CA 1
ATOM 695 C C . LEU A 1 90 ? -9.340 23.468 4.790 1.00 36.03 90 LEU A C 1
ATOM 697 O O . LEU A 1 90 ? -9.810 24.071 5.750 1.00 36.03 90 LEU A O 1
ATOM 701 N N . LEU A 1 91 ? -9.155 22.149 4.694 1.00 39.50 91 LEU A N 1
ATOM 702 C CA . LEU A 1 91 ? -9.664 21.098 5.567 1.00 39.50 91 LEU A CA 1
ATOM 703 C C . LEU A 1 91 ? -9.504 21.508 7.038 1.00 39.50 91 LEU A C 1
ATOM 705 O O . LEU A 1 91 ? -8.446 21.308 7.633 1.00 39.50 91 LEU A O 1
ATOM 709 N N . ASN A 1 92 ? -10.537 22.158 7.591 1.00 36.34 92 ASN A N 1
ATOM 710 C CA . ASN A 1 92 ? -10.420 22.909 8.839 1.00 36.34 92 ASN A CA 1
ATOM 711 C C . ASN A 1 92 ? -10.551 21.961 10.034 1.00 36.34 92 ASN A C 1
ATOM 713 O O . ASN A 1 92 ? -11.546 21.951 10.759 1.00 36.34 92 ASN A O 1
ATOM 717 N N . LEU A 1 93 ? -9.518 21.131 10.196 1.00 39.44 93 LEU A N 1
ATOM 718 C CA . LEU A 1 93 ? -9.234 20.309 11.365 1.00 39.44 93 LEU A CA 1
ATOM 719 C C . LEU A 1 93 ? -8.961 21.262 12.535 1.00 39.44 93 LEU A C 1
ATOM 721 O O . LEU A 1 93 ? -7.811 21.599 12.822 1.00 39.44 93 LEU A O 1
ATOM 725 N N . ASN A 1 94 ? -10.051 21.774 13.117 1.00 32.75 94 ASN A N 1
ATOM 726 C CA . ASN A 1 94 ? -10.086 22.969 13.958 1.00 32.75 94 ASN A CA 1
ATOM 727 C C . ASN A 1 94 ? -8.936 23.014 14.980 1.00 32.75 94 ASN A C 1
ATOM 729 O O . ASN A 1 94 ? -8.982 22.341 16.009 1.00 32.75 94 ASN A O 1
ATOM 733 N N . GLY A 1 95 ? -7.936 23.862 14.710 1.00 33.88 95 GLY A N 1
ATOM 734 C CA . GLY A 1 95 ? -6.851 24.179 15.643 1.00 33.88 95 GLY A CA 1
ATOM 735 C C . GLY A 1 95 ? -5.456 23.622 15.329 1.00 33.88 95 GLY A C 1
ATOM 736 O O . GLY A 1 95 ? -4.579 23.803 16.168 1.00 33.88 95 GLY A O 1
ATOM 737 N N . SER A 1 96 ? -5.207 22.991 14.172 1.00 35.03 96 SER A N 1
ATOM 738 C CA . SER A 1 96 ? -3.849 22.544 13.793 1.00 35.03 96 SER A CA 1
ATOM 739 C C . SER A 1 96 ? -3.279 23.281 12.576 1.00 35.03 96 SER A C 1
ATOM 741 O O . SER A 1 96 ? -3.611 22.964 11.434 1.00 35.03 96 SER A O 1
ATOM 743 N N . GLU A 1 97 ? -2.349 24.214 12.811 1.00 37.94 97 GLU A N 1
ATOM 744 C CA . GLU A 1 97 ? -1.577 24.888 11.747 1.00 37.94 97 GLU A CA 1
ATOM 745 C C . GLU A 1 97 ? -0.640 23.921 10.983 1.00 37.94 97 GLU A C 1
ATOM 747 O O . GLU A 1 97 ? -0.228 24.225 9.866 1.00 37.94 97 GLU A O 1
ATOM 752 N N . ASN A 1 98 ? -0.391 22.719 11.526 1.00 40.44 98 ASN A N 1
ATOM 753 C CA . ASN A 1 98 ? 0.446 21.667 10.929 1.00 40.44 98 ASN A CA 1
ATOM 754 C C . ASN A 1 98 ? -0.379 20.476 10.379 1.00 40.44 98 ASN A C 1
ATOM 756 O O . ASN A 1 98 ? 0.162 19.406 10.106 1.00 40.44 98 ASN A O 1
ATOM 760 N N . GLY A 1 99 ? -1.707 20.611 10.251 1.00 41.84 99 GLY A N 1
ATOM 761 C CA . GLY A 1 99 ? -2.642 19.476 10.147 1.00 41.84 99 GLY A CA 1
ATOM 762 C C . GLY A 1 99 ? -2.456 18.483 8.985 1.00 41.84 99 GLY A C 1
ATOM 763 O O . GLY A 1 99 ? -3.003 17.384 9.055 1.00 41.84 99 GLY A O 1
ATOM 764 N N . LEU A 1 100 ? -1.697 18.829 7.938 1.00 47.75 100 LEU A N 1
ATOM 765 C CA . LEU A 1 100 ? -1.480 17.972 6.762 1.00 47.75 100 LEU A CA 1
ATOM 766 C C . LEU A 1 100 ? -0.242 17.065 6.846 1.00 47.75 100 LEU A C 1
ATOM 768 O O . LEU A 1 100 ? -0.214 16.055 6.147 1.00 47.75 100 LEU A O 1
ATOM 772 N N . GLU A 1 101 ? 0.739 17.349 7.713 1.00 50.66 101 GLU A N 1
ATOM 773 C CA . GLU A 1 101 ? 1.921 16.476 7.905 1.00 50.66 101 GLU A CA 1
ATOM 774 C C . GLU A 1 101 ? 1.527 15.070 8.396 1.00 50.66 101 GLU A C 1
ATOM 776 O O . GLU A 1 101 ? 2.221 14.081 8.161 1.00 50.66 101 GLU A O 1
ATOM 781 N N . ASN A 1 102 ? 0.362 14.995 9.039 1.00 64.31 102 ASN A N 1
ATOM 782 C CA . ASN A 1 102 ? -0.221 13.806 9.640 1.00 64.31 102 ASN A CA 1
ATOM 783 C C . ASN A 1 102 ? -1.096 12.982 8.673 1.00 64.31 102 ASN A C 1
ATOM 785 O O . ASN A 1 102 ? -1.622 11.949 9.087 1.00 64.31 102 ASN A O 1
ATOM 789 N N . LEU A 1 103 ? -1.312 13.412 7.422 1.00 74.94 103 LEU A N 1
ATOM 790 C CA . LEU A 1 103 ? -2.212 12.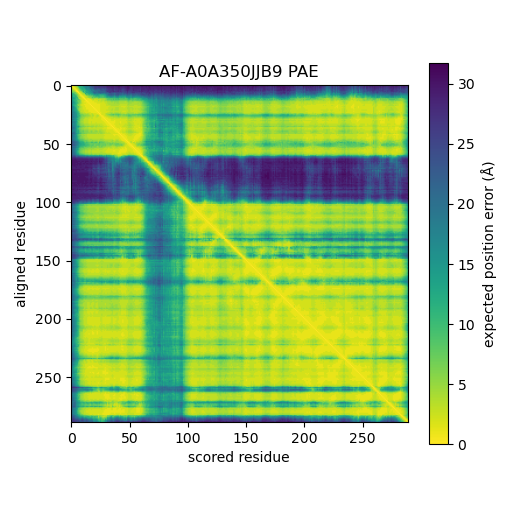725 6.485 1.00 74.94 103 LEU A CA 1
ATOM 791 C C . LEU A 1 103 ? -1.590 11.428 5.940 1.00 74.94 103 LEU A C 1
ATOM 793 O O . LEU A 1 103 ? -0.627 11.453 5.179 1.00 74.94 103 LEU A O 1
ATOM 797 N N . ILE A 1 104 ? -2.187 10.286 6.292 1.00 79.12 104 ILE A N 1
ATOM 798 C CA . ILE A 1 104 ? -1.725 8.950 5.882 1.00 79.12 104 ILE A CA 1
ATOM 799 C C . ILE A 1 104 ? -2.474 8.460 4.644 1.00 79.12 104 ILE A C 1
ATOM 801 O O . ILE A 1 104 ? -1.864 7.978 3.686 1.00 79.12 104 ILE A O 1
ATOM 805 N N . TYR A 1 105 ? -3.803 8.575 4.675 1.00 85.25 105 TYR A N 1
ATOM 806 C CA . TYR A 1 105 ? -4.692 8.044 3.647 1.00 85.25 105 TYR A CA 1
ATOM 807 C C . TYR A 1 105 ? -5.888 8.962 3.403 1.00 85.25 105 TYR A C 1
ATOM 809 O O . TYR A 1 105 ? -6.394 9.585 4.336 1.00 85.25 105 TYR A O 1
ATOM 817 N N . ILE A 1 106 ? -6.375 8.986 2.167 1.00 81.62 106 ILE A N 1
ATOM 818 C CA . ILE A 1 106 ? -7.647 9.586 1.766 1.00 81.62 106 ILE A CA 1
ATOM 819 C C . ILE A 1 106 ? -8.387 8.614 0.843 1.00 81.62 106 ILE A C 1
ATOM 821 O O . ILE A 1 106 ? -7.781 7.990 -0.028 1.00 81.62 106 ILE A O 1
ATOM 825 N N . ASP A 1 107 ? -9.692 8.442 1.059 1.00 85.31 107 ASP A N 1
ATOM 826 C CA . ASP A 1 107 ? -10.481 7.497 0.270 1.00 85.31 107 ASP A CA 1
ATOM 827 C C . ASP A 1 107 ? -10.760 8.014 -1.159 1.00 85.31 107 ASP A C 1
ATOM 829 O O . ASP A 1 107 ? -10.789 9.231 -1.382 1.00 85.31 107 ASP A O 1
ATOM 833 N N . PRO A 1 108 ? -11.036 7.125 -2.135 1.00 81.00 108 PRO A N 1
ATOM 834 C CA . PRO A 1 108 ? -11.273 7.527 -3.520 1.00 81.00 108 PRO A CA 1
ATOM 835 C C . PRO A 1 108 ? -12.429 8.511 -3.730 1.00 81.00 108 PRO A C 1
ATOM 837 O O . PRO A 1 108 ? -12.479 9.151 -4.780 1.00 81.00 108 PRO A O 1
ATOM 840 N N . LEU A 1 109 ? -13.359 8.656 -2.778 1.00 80.88 109 LEU A N 1
ATOM 841 C CA . LEU A 1 109 ? -14.465 9.614 -2.862 1.00 80.88 109 LEU A CA 1
ATOM 842 C C . LEU A 1 109 ? -14.162 10.971 -2.199 1.00 80.88 109 LEU A C 1
ATOM 844 O O . LEU A 1 109 ? -14.947 11.900 -2.371 1.00 80.88 109 LEU A O 1
ATOM 848 N N . GLY A 1 110 ? -13.056 11.121 -1.458 1.00 77.00 110 GLY A N 1
ATOM 849 C CA . GLY A 1 110 ? -12.757 12.349 -0.705 1.00 77.00 110 GLY A CA 1
ATOM 850 C C . GLY A 1 110 ? -13.747 12.619 0.440 1.00 77.00 110 GLY A C 1
ATOM 851 O O . GLY A 1 110 ? -14.056 13.776 0.750 1.00 77.00 110 GLY A O 1
ATOM 852 N N . THR A 1 111 ? -14.270 11.542 1.030 1.00 80.88 111 THR A N 1
ATOM 853 C CA . THR A 1 111 ? -15.253 11.502 2.128 1.00 80.88 111 THR A CA 1
ATOM 854 C C . THR A 1 111 ? -14.643 11.080 3.465 1.00 80.88 111 THR A C 1
ATOM 856 O O . THR A 1 111 ? -15.205 11.392 4.513 1.00 80.88 111 THR A O 1
ATOM 859 N N . ARG A 1 112 ? -13.497 10.388 3.449 1.00 84.62 112 ARG A N 1
ATOM 860 C CA . ARG A 1 112 ? -12.788 9.872 4.624 1.00 84.62 112 ARG A CA 1
ATOM 861 C C . ARG A 1 112 ? -11.288 10.075 4.496 1.00 84.62 112 ARG A C 1
ATOM 863 O O . ARG A 1 112 ? -10.718 9.855 3.429 1.00 84.62 112 ARG A O 1
ATOM 870 N N . ILE A 1 113 ? -10.645 10.407 5.611 1.00 83.44 113 ILE A N 1
ATOM 871 C CA . ILE A 1 113 ? -9.182 10.439 5.726 1.00 83.44 113 ILE A CA 1
ATOM 872 C C . ILE A 1 113 ? -8.706 9.682 6.968 1.00 83.44 113 ILE A C 1
ATOM 874 O O . ILE A 1 113 ? -9.428 9.582 7.963 1.00 83.44 113 ILE A O 1
ATOM 878 N N . VAL A 1 114 ? -7.477 9.168 6.904 1.00 84.69 114 VAL A N 1
ATOM 879 C CA . VAL A 1 114 ? -6.728 8.638 8.051 1.00 84.69 114 VAL A CA 1
ATOM 880 C C . VAL A 1 114 ? -5.605 9.610 8.385 1.00 84.69 114 VAL A C 1
ATOM 882 O O . VAL A 1 114 ? -4.775 9.921 7.528 1.00 84.69 114 VAL A O 1
ATOM 885 N N . LEU A 1 115 ? -5.558 10.043 9.641 1.00 80.31 115 LEU A N 1
ATOM 886 C CA . LEU A 1 115 ? -4.508 10.885 10.205 1.00 80.31 115 LEU A CA 1
ATOM 887 C C . LEU A 1 115 ? -3.674 10.086 11.216 1.00 80.31 115 LEU A C 1
ATOM 889 O O . LEU A 1 115 ? -4.220 9.251 11.936 1.00 80.31 115 LEU A O 1
ATOM 893 N N . LEU A 1 116 ? -2.377 10.368 11.317 1.00 77.56 116 LEU A N 1
ATOM 894 C CA . LEU A 1 116 ? -1.505 9.904 12.399 1.00 77.56 116 LEU A CA 1
ATOM 895 C C . LEU A 1 116 ? -1.203 11.070 13.342 1.00 77.56 116 LEU A C 1
ATOM 897 O O . LEU A 1 116 ? -0.532 12.011 12.947 1.00 77.56 116 LEU A O 1
ATOM 901 N N . GLN A 1 117 ? -1.632 10.995 14.598 1.00 75.94 117 GLN A N 1
ATOM 902 C CA . GLN A 1 117 ? -1.263 11.972 15.626 1.00 75.94 117 GLN A CA 1
ATOM 903 C C . GLN A 1 117 ? -0.874 11.239 16.908 1.00 75.94 117 GLN A C 1
ATOM 905 O O . GLN A 1 117 ? -1.595 10.342 17.347 1.00 75.94 117 GLN A O 1
ATOM 910 N N . GLU A 1 118 ? 0.257 11.634 17.507 1.00 76.12 118 GLU A N 1
ATOM 911 C CA . GLU A 1 118 ? 0.799 11.042 18.746 1.00 76.12 118 GLU A CA 1
ATOM 912 C C . GLU A 1 118 ? 0.935 9.511 18.636 1.00 76.12 118 GLU A C 1
ATOM 914 O O . GLU A 1 118 ? 0.476 8.749 19.485 1.00 76.12 118 GLU A O 1
ATOM 919 N N . ASN A 1 119 ? 1.512 9.061 17.516 1.00 76.81 119 ASN A N 1
ATOM 920 C CA . ASN A 1 119 ? 1.636 7.662 17.091 1.00 76.81 119 ASN A CA 1
ATOM 921 C C . ASN A 1 119 ? 0.306 6.877 17.007 1.00 76.81 119 ASN A C 1
ATOM 923 O O . ASN A 1 119 ? 0.338 5.674 16.755 1.00 76.81 119 ASN A O 1
ATOM 927 N N . THR A 1 120 ? -0.859 7.518 17.176 1.00 81.75 120 THR A N 1
ATOM 928 C CA . THR A 1 120 ? -2.181 6.900 16.999 1.00 81.75 120 THR A CA 1
ATOM 929 C C . THR A 1 120 ? -2.778 7.237 15.635 1.00 81.75 120 THR A C 1
ATOM 931 O O . THR A 1 120 ? -2.742 8.390 15.208 1.00 81.75 120 THR A O 1
ATOM 934 N N . LEU A 1 121 ? -3.391 6.250 14.980 1.00 86.38 121 LEU A N 1
ATOM 935 C CA . LEU A 1 121 ? -4.239 6.472 13.812 1.00 86.38 121 LEU A CA 1
ATOM 936 C C . LEU A 1 121 ? -5.637 6.973 14.223 1.00 86.38 121 LEU A C 1
ATOM 938 O O . LEU A 1 121 ? -6.225 6.519 15.208 1.00 86.38 121 LEU A O 1
ATOM 942 N N . TRP A 1 122 ? -6.185 7.885 13.429 1.00 84.00 122 TRP A N 1
ATOM 943 C CA . TRP A 1 122 ? -7.521 8.457 13.584 1.00 84.00 122 TRP A CA 1
ATOM 944 C C . TRP A 1 122 ? -8.212 8.446 12.222 1.00 84.00 122 TRP A C 1
ATOM 946 O O . TRP A 1 122 ? -7.622 8.881 11.235 1.00 84.00 122 TRP A O 1
ATOM 956 N N . VAL A 1 123 ? -9.454 7.974 12.158 1.00 86.69 123 VAL A N 1
ATOM 957 C CA . VAL A 1 123 ? -10.296 8.080 10.955 1.00 86.69 123 VAL A CA 1
ATOM 958 C C . VAL A 1 123 ? -11.234 9.261 11.145 1.00 86.69 123 VAL A C 1
ATOM 960 O O . VAL A 1 123 ? -11.844 9.376 12.204 1.00 86.69 123 VAL A O 1
ATOM 963 N N . THR A 1 124 ? -11.378 10.128 10.142 1.00 81.50 124 THR A N 1
ATOM 964 C CA . THR A 1 124 ? -12.409 11.174 10.163 1.00 81.50 124 THR A CA 1
ATOM 965 C C . THR A 1 124 ? -13.210 11.226 8.869 1.00 81.50 124 THR A C 1
ATOM 967 O O . THR A 1 124 ? -12.664 11.055 7.776 1.00 81.50 124 THR A O 1
ATOM 970 N N . GLU A 1 125 ? -14.521 11.421 9.019 1.00 80.44 125 GLU A N 1
ATOM 971 C CA . GLU A 1 125 ? -15.499 11.521 7.935 1.00 80.44 125 GLU A CA 1
ATOM 972 C C . GLU A 1 125 ? -15.895 12.983 7.672 1.00 80.44 125 GLU A C 1
ATOM 974 O O . GLU A 1 125 ? -15.936 13.819 8.585 1.00 80.44 125 GLU A O 1
ATOM 979 N N . ARG A 1 126 ? -16.199 13.276 6.407 1.00 73.25 126 ARG A N 1
ATOM 980 C CA . ARG A 1 126 ? -16.621 14.588 5.912 1.00 73.25 126 ARG A CA 1
ATOM 981 C C . ARG A 1 126 ? -18.104 14.845 6.205 1.00 73.25 126 ARG A C 1
ATOM 983 O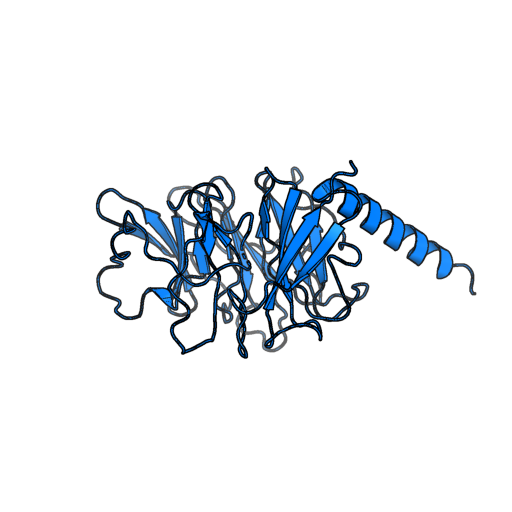 O . ARG A 1 126 ? -18.956 14.095 5.732 1.00 73.25 126 ARG A O 1
ATOM 990 N N . GLY A 1 127 ? -18.381 15.898 6.970 1.00 68.94 127 GLY A N 1
ATOM 991 C CA . GLY A 1 127 ? -19.715 16.438 7.226 1.00 68.94 127 GLY A CA 1
ATOM 992 C C . GLY A 1 127 ? -20.112 17.510 6.207 1.00 68.94 127 GLY A C 1
ATOM 993 O O . GLY A 1 127 ? -19.642 17.501 5.065 1.00 68.94 127 GLY A O 1
ATOM 994 N N . GLU A 1 128 ? -20.998 18.423 6.612 1.00 70.56 128 GLU A N 1
ATOM 995 C CA . GLU A 1 128 ? -21.494 19.503 5.745 1.00 70.56 128 GLU A CA 1
ATOM 996 C C . GLU A 1 128 ? -20.540 20.713 5.712 1.00 70.56 128 GLU A C 1
ATOM 998 O O . GLU A 1 128 ? -20.355 21.299 4.643 1.00 70.56 128 GLU A O 1
ATOM 1003 N N . ASP A 1 129 ? -19.884 21.036 6.834 1.00 65.88 129 ASP A N 1
ATOM 1004 C CA . ASP A 1 129 ? -19.000 22.204 6.982 1.00 65.88 129 ASP A CA 1
ATOM 1005 C C . ASP A 1 129 ? -17.499 21.837 6.945 1.00 65.88 129 ASP A C 1
ATOM 1007 O O . ASP A 1 129 ? -16.648 22.700 6.709 1.00 65.88 129 ASP A O 1
ATOM 1011 N N . GLY A 1 130 ? -17.132 20.565 7.150 1.00 62.12 130 GLY A N 1
ATOM 1012 C CA . GLY A 1 130 ? -15.735 20.123 7.111 1.00 62.12 130 GLY A CA 1
ATOM 1013 C C . GLY A 1 130 ? -15.530 18.617 7.294 1.00 62.12 130 GLY A C 1
ATOM 1014 O O . GLY A 1 130 ? -16.328 17.801 6.845 1.00 62.12 130 GLY A O 1
ATOM 1015 N N . PHE A 1 131 ? -14.424 18.230 7.937 1.00 68.19 131 PHE A N 1
ATOM 1016 C CA . PHE A 1 131 ? -14.223 16.870 8.457 1.00 68.19 131 PHE A CA 1
ATOM 1017 C C . PHE A 1 131 ? -14.414 16.907 9.971 1.00 68.19 131 PHE A C 1
ATOM 1019 O O . PHE A 1 131 ? -13.650 17.557 10.683 1.00 68.19 131 PHE A O 1
ATOM 1026 N N . GLU A 1 132 ? -15.464 16.243 10.446 1.00 61.69 132 GLU A N 1
ATOM 1027 C CA . GLU A 1 132 ? -16.085 16.551 11.744 1.00 61.69 132 GLU A CA 1
ATOM 1028 C C . GLU A 1 132 ? -16.131 15.337 12.688 1.00 61.69 132 GLU A C 1
ATOM 1030 O O . GLU A 1 132 ? -16.134 15.496 13.907 1.00 61.69 132 GLU A O 1
ATOM 1035 N N . SER A 1 133 ? -16.119 14.115 12.145 1.00 63.47 133 SER A N 1
ATOM 1036 C CA . SER A 1 133 ? -16.303 12.873 12.913 1.00 63.47 133 SER A CA 1
ATOM 1037 C C . SER A 1 133 ? -14.983 12.142 13.169 1.00 63.47 133 SER A C 1
ATOM 1039 O O . SER A 1 133 ? -14.732 11.091 12.585 1.00 63.47 133 SER A O 1
ATOM 1041 N N . VAL A 1 134 ? -14.124 12.693 14.034 1.00 69.88 134 VAL A N 1
ATOM 1042 C CA . VAL A 1 134 ? -12.801 12.109 14.332 1.00 69.88 134 VAL A CA 1
ATOM 1043 C C . VAL A 1 134 ? -12.906 10.935 15.317 1.00 69.88 134 VAL A C 1
ATOM 1045 O O . VAL A 1 134 ? -13.051 11.122 16.524 1.00 69.88 134 VAL A O 1
ATOM 1048 N N . VAL A 1 135 ? -12.781 9.707 14.811 1.00 79.31 135 VAL A N 1
ATOM 1049 C CA . VAL A 1 135 ? -12.779 8.469 15.603 1.00 79.31 135 VAL A CA 1
ATOM 1050 C C . VAL A 1 135 ? -11.341 7.992 15.831 1.00 79.31 135 VAL A C 1
ATOM 1052 O O . VAL A 1 135 ? -10.628 7.647 14.885 1.00 79.31 135 VAL A O 1
ATOM 1055 N N . LYS A 1 136 ? -10.919 7.928 17.100 1.00 84.62 136 LYS A N 1
ATOM 1056 C CA . LYS A 1 136 ? -9.627 7.346 17.495 1.00 84.62 136 LYS A CA 1
ATOM 1057 C C . LYS A 1 136 ? -9.639 5.831 17.289 1.00 84.62 136 LYS A C 1
ATOM 1059 O O . LYS A 1 136 ? -10.584 5.165 17.715 1.00 84.62 136 LYS A O 1
ATOM 1064 N N . LEU A 1 137 ? -8.582 5.273 16.703 1.00 87.75 137 LEU A N 1
ATOM 1065 C CA . LEU A 1 137 ? -8.394 3.822 16.666 1.00 87.75 137 LEU A CA 1
ATOM 1066 C C . LEU A 1 137 ? -7.716 3.398 17.980 1.00 87.75 137 LEU A C 1
ATOM 1068 O O . LEU A 1 137 ? -6.723 4.019 18.376 1.00 87.75 137 LEU A O 1
ATOM 1072 N N . PRO A 1 138 ? -8.232 2.389 18.707 1.00 86.81 138 PRO A N 1
ATOM 1073 C CA . PRO A 1 138 ? -7.618 1.963 19.954 1.00 86.81 138 PRO A CA 1
ATOM 1074 C C . PRO A 1 138 ? -6.272 1.304 19.660 1.00 86.81 138 PRO A C 1
ATOM 1076 O O . PRO A 1 138 ? -6.146 0.506 18.731 1.00 86.81 138 PRO A O 1
ATOM 1079 N N . GLN A 1 139 ? -5.269 1.628 20.468 1.00 80.75 139 GLN A N 1
ATOM 1080 C CA . GLN A 1 139 ? -3.959 0.995 20.395 1.00 80.75 139 GLN A CA 1
ATOM 1081 C C . GLN A 1 139 ? -3.827 -0.013 21.528 1.00 80.75 139 GLN A C 1
ATOM 1083 O O . GLN A 1 139 ? -4.059 0.321 22.688 1.00 80.75 139 GLN A O 1
ATOM 1088 N N . ASP A 1 140 ? -3.412 -1.224 21.182 1.00 81.19 140 ASP A N 1
ATOM 1089 C CA . ASP A 1 140 ? -2.901 -2.211 22.124 1.00 81.19 140 ASP A CA 1
ATOM 1090 C C . ASP A 1 140 ? -1.650 -2.827 21.501 1.00 81.19 140 ASP A C 1
ATOM 1092 O O . ASP A 1 140 ? -1.680 -3.256 20.350 1.00 81.19 140 ASP A O 1
ATOM 1096 N N . SER A 1 141 ? -0.548 -2.816 22.252 1.00 80.44 141 SER A N 1
ATOM 1097 C CA . SER A 1 141 ? 0.680 -3.561 21.953 1.00 80.44 141 SER A CA 1
ATOM 1098 C C . SER A 1 141 ? 1.288 -3.349 20.551 1.00 80.44 141 SER A C 1
ATOM 1100 O O . SER A 1 141 ? 2.072 -4.178 20.091 1.00 80.44 141 SER A O 1
ATOM 1102 N N . ILE A 1 142 ? 1.000 -2.213 19.902 1.00 83.12 142 ILE A N 1
ATOM 1103 C CA . ILE A 1 142 ? 1.548 -1.789 18.603 1.00 83.12 142 ILE A CA 1
ATOM 1104 C C . ILE A 1 142 ? 2.257 -0.431 18.691 1.00 83.12 142 ILE A C 1
ATOM 1106 O O . ILE A 1 142 ? 1.872 0.441 19.469 1.00 83.12 142 ILE A O 1
ATOM 1110 N N . LEU A 1 143 ? 3.285 -0.252 17.865 1.00 80.94 143 LEU A N 1
ATOM 1111 C CA . LEU A 1 143 ? 4.020 0.990 17.654 1.00 80.94 143 LEU A CA 1
ATOM 1112 C C . LEU A 1 143 ? 3.908 1.386 16.178 1.00 80.94 143 LEU A C 1
ATOM 1114 O O . LEU A 1 143 ? 4.340 0.646 15.293 1.00 80.94 143 LEU A O 1
ATOM 1118 N N . PHE A 1 144 ? 3.341 2.565 15.928 1.00 79.06 144 PHE A N 1
ATOM 1119 C CA . PHE A 1 144 ? 3.256 3.161 14.599 1.00 79.06 144 PHE A CA 1
ATOM 1120 C C . PHE A 1 144 ? 4.288 4.288 14.488 1.00 79.06 144 PHE A C 1
ATOM 1122 O O . PHE A 1 144 ? 4.099 5.364 15.052 1.00 79.06 144 PHE A O 1
ATOM 1129 N N . ASP A 1 145 ? 5.400 4.015 13.804 1.00 70.00 145 ASP A N 1
ATOM 1130 C CA . ASP A 1 145 ? 6.562 4.905 13.685 1.00 70.00 145 ASP A CA 1
ATOM 1131 C C . ASP A 1 145 ? 6.817 5.422 12.254 1.00 70.00 145 ASP A C 1
ATOM 1133 O O . ASP A 1 145 ? 7.713 6.242 12.061 1.00 70.00 145 ASP A O 1
ATOM 1137 N N . TYR A 1 146 ? 6.016 5.008 11.258 1.00 68.25 146 TYR A N 1
ATOM 1138 C CA . TYR A 1 146 ? 6.145 5.438 9.855 1.00 68.25 146 TYR A CA 1
ATOM 1139 C C . TYR A 1 146 ? 4.844 5.995 9.255 1.00 68.25 146 TYR A C 1
ATOM 1141 O O . TYR A 1 146 ? 3.881 5.277 8.985 1.00 68.25 146 TYR A O 1
ATOM 1149 N N . ALA A 1 147 ? 4.843 7.305 9.002 1.00 58.50 147 ALA A N 1
ATOM 1150 C CA . ALA A 1 147 ? 3.680 8.095 8.600 1.00 58.50 147 ALA A CA 1
ATOM 1151 C C . ALA A 1 147 ? 3.308 7.988 7.100 1.00 58.50 147 ALA A C 1
ATOM 1153 O O . ALA A 1 147 ? 3.292 8.995 6.395 1.00 58.50 147 ALA A O 1
ATOM 1154 N N . ASP A 1 148 ? 3.040 6.782 6.588 1.00 68.94 148 ASP A N 1
ATOM 1155 C CA . ASP A 1 148 ? 2.520 6.567 5.216 1.00 68.94 148 ASP A CA 1
ATOM 1156 C C . ASP A 1 148 ? 1.810 5.210 4.978 1.00 68.94 148 ASP A C 1
ATOM 1158 O O . ASP A 1 148 ? 1.467 4.875 3.843 1.00 68.94 148 ASP A O 1
ATOM 1162 N N . ARG A 1 149 ? 1.557 4.417 6.030 1.00 85.88 149 ARG A N 1
ATOM 1163 C CA . ARG A 1 149 ? 1.284 2.972 5.893 1.00 85.88 149 ARG A CA 1
ATOM 1164 C C . ARG A 1 149 ? -0.098 2.501 6.357 1.00 85.88 149 ARG A C 1
ATOM 1166 O O . ARG A 1 149 ? -0.186 1.557 7.141 1.00 85.88 149 ARG A O 1
ATOM 1173 N N . ALA A 1 150 ? -1.170 3.135 5.882 1.00 92.25 150 ALA A N 1
ATOM 1174 C CA . ALA A 1 150 ? -2.546 2.693 6.138 1.00 92.25 150 ALA A CA 1
ATOM 1175 C C . ALA A 1 150 ? -3.463 2.823 4.908 1.00 92.25 150 ALA A C 1
ATOM 1177 O O . ALA A 1 150 ? -3.229 3.654 4.031 1.00 92.25 150 ALA A O 1
ATOM 1178 N N . VAL A 1 151 ? -4.530 2.022 4.876 1.00 93.94 151 VAL A N 1
ATOM 1179 C CA . VAL A 1 151 ? -5.580 2.019 3.846 1.00 93.94 151 VAL A CA 1
ATOM 1180 C C . VAL A 1 151 ? -6.930 1.629 4.459 1.00 93.94 151 VAL A C 1
ATOM 1182 O O . VAL A 1 151 ? -7.000 0.719 5.287 1.00 93.94 151 VAL A O 1
ATOM 1185 N N . LEU A 1 152 ? -8.013 2.297 4.051 1.00 93.75 152 LEU A N 1
ATOM 1186 C CA . LEU A 1 152 ? -9.383 1.855 4.338 1.00 93.75 152 LEU A CA 1
ATOM 1187 C C . LEU A 1 152 ? -9.904 0.943 3.222 1.00 93.75 152 LEU A C 1
ATOM 1189 O O . LEU A 1 152 ? -9.580 1.120 2.049 1.00 93.75 152 LEU A O 1
ATOM 1193 N N . ASP A 1 153 ? -10.749 -0.019 3.585 1.00 92.06 153 ASP A N 1
ATOM 1194 C CA . ASP A 1 153 ? -11.502 -0.813 2.619 1.00 92.06 153 ASP A CA 1
ATOM 1195 C C . ASP A 1 153 ? -12.574 0.024 1.894 1.00 92.06 153 ASP A C 1
ATOM 1197 O O . ASP A 1 153 ? -12.980 1.072 2.401 1.00 92.06 153 ASP A O 1
ATOM 1201 N N . PRO A 1 154 ? -13.109 -0.445 0.750 1.00 86.94 154 PRO A N 1
ATOM 1202 C CA . PRO A 1 154 ? -14.146 0.276 0.007 1.00 86.94 154 PRO A CA 1
ATOM 1203 C C . PRO A 1 154 ? -15.428 0.597 0.799 1.00 86.94 154 PRO A C 1
ATOM 1205 O O . PRO A 1 154 ? -16.190 1.466 0.383 1.00 86.94 154 PRO A O 1
ATOM 1208 N N . THR A 1 155 ? -15.698 -0.073 1.929 1.00 90.69 155 THR A N 1
ATOM 1209 C CA . THR A 1 155 ? -16.816 0.283 2.827 1.00 90.69 155 THR A CA 1
ATOM 1210 C C . THR A 1 155 ? -16.447 1.323 3.894 1.00 90.69 155 THR A C 1
ATOM 1212 O O . THR A 1 155 ? -17.344 1.941 4.476 1.00 90.69 155 THR A O 1
ATOM 1215 N N . GLY A 1 156 ? -15.152 1.539 4.147 1.00 90.69 156 GLY A N 1
ATOM 1216 C CA . GLY A 1 156 ? -14.601 2.346 5.239 1.00 90.69 156 GLY A CA 1
ATOM 1217 C C . GLY A 1 156 ? -14.801 1.747 6.633 1.00 90.69 156 GLY A C 1
ATOM 1218 O O . GLY A 1 156 ? -14.661 2.460 7.622 1.00 90.69 156 GLY A O 1
ATOM 1219 N N . ARG A 1 157 ? -15.154 0.458 6.729 1.00 92.19 157 ARG A N 1
ATOM 1220 C CA . ARG A 1 157 ? -15.396 -0.255 7.997 1.00 92.19 157 ARG A CA 1
ATOM 1221 C C . ARG A 1 157 ? -14.263 -1.195 8.385 1.00 92.19 157 ARG A C 1
ATOM 1223 O O . ARG A 1 157 ? -14.334 -1.833 9.432 1.00 92.19 157 ARG A O 1
ATOM 1230 N N . VAL A 1 158 ? -13.238 -1.320 7.557 1.00 94.81 158 VAL A N 1
ATOM 1231 C CA . VAL A 1 158 ? -12.024 -2.069 7.858 1.00 94.81 158 VAL A CA 1
ATOM 1232 C C . VAL A 1 158 ? -10.836 -1.208 7.456 1.00 94.81 158 VAL A C 1
ATOM 1234 O O . VAL A 1 158 ? -10.767 -0.732 6.327 1.00 94.81 158 VAL A O 1
ATOM 1237 N N . ILE A 1 159 ? -9.904 -1.011 8.380 1.00 95.44 159 ILE A N 1
ATOM 1238 C CA . ILE A 1 159 ? -8.613 -0.383 8.106 1.00 95.44 159 ILE A CA 1
ATOM 1239 C C . ILE A 1 159 ? -7.537 -1.462 8.138 1.00 95.44 159 ILE A C 1
ATOM 1241 O O . ILE A 1 159 ? -7.593 -2.373 8.969 1.00 95.44 159 ILE A O 1
ATOM 1245 N N . PHE A 1 160 ? -6.561 -1.344 7.248 1.00 96.12 160 PHE A N 1
ATOM 1246 C CA . PHE A 1 160 ? -5.348 -2.148 7.237 1.00 96.12 160 PHE A CA 1
ATOM 1247 C C . PHE A 1 160 ? -4.151 -1.213 7.318 1.00 96.12 160 PHE A C 1
ATOM 1249 O O . PHE A 1 160 ? -4.134 -0.171 6.663 1.00 96.12 160 PHE A O 1
ATOM 1256 N N . PHE A 1 161 ? -3.163 -1.559 8.132 1.00 95.56 161 PHE A N 1
ATOM 1257 C CA . PHE A 1 161 ? -1.977 -0.735 8.335 1.00 95.56 161 PHE A CA 1
ATOM 1258 C C . PHE A 1 161 ? -0.806 -1.593 8.806 1.00 95.56 161 PHE A C 1
ATOM 1260 O O . PHE A 1 161 ? -1.020 -2.600 9.475 1.00 95.56 161 PHE A O 1
ATOM 1267 N N . SER A 1 162 ? 0.428 -1.210 8.482 1.00 94.50 162 SER A N 1
ATOM 1268 C CA . SER A 1 162 ? 1.608 -1.914 9.006 1.00 94.50 162 SER A CA 1
ATOM 1269 C C . SER A 1 162 ? 2.146 -1.224 10.256 1.00 94.50 162 SER A C 1
ATOM 1271 O O . SER A 1 162 ? 2.352 -0.010 10.229 1.00 94.50 162 SER A O 1
ATOM 1273 N N . ALA A 1 163 ? 2.436 -1.976 11.311 1.00 93.06 163 ALA A N 1
ATOM 1274 C CA . ALA A 1 163 ? 3.015 -1.466 12.553 1.00 93.06 163 ALA A CA 1
ATOM 1275 C C . ALA A 1 163 ? 4.061 -2.447 13.096 1.00 93.06 163 ALA A C 1
ATOM 1277 O O . ALA A 1 163 ? 4.088 -3.609 12.698 1.00 93.06 163 ALA A O 1
ATOM 1278 N N . LYS A 1 164 ? 4.904 -2.005 14.031 1.00 91.56 164 LYS A N 1
ATOM 1279 C CA . LYS A 1 164 ? 5.709 -2.935 14.836 1.00 91.56 164 LYS A CA 1
ATOM 1280 C C . LYS A 1 164 ? 4.934 -3.352 16.076 1.00 91.56 164 LYS A C 1
ATOM 1282 O O . LYS A 1 164 ? 4.105 -2.594 16.581 1.00 91.56 164 LYS A O 1
ATOM 1287 N N . LYS A 1 165 ? 5.265 -4.510 16.636 1.00 88.25 165 LYS A N 1
ATOM 1288 C CA . LYS A 1 165 ? 4.828 -4.888 17.983 1.00 88.25 165 LYS A CA 1
ATOM 1289 C C . LYS A 1 165 ? 5.524 -4.005 19.030 1.00 88.25 165 LYS A C 1
ATOM 1291 O O . LYS A 1 165 ? 6.747 -3.892 19.045 1.00 88.25 165 LYS A O 1
ATOM 1296 N N . ALA A 1 166 ? 4.762 -3.368 19.916 1.00 86.31 166 ALA A N 1
ATOM 1297 C CA . ALA A 1 166 ? 5.314 -2.491 20.946 1.00 86.31 166 ALA A CA 1
ATOM 1298 C C . ALA A 1 166 ? 6.103 -3.277 22.006 1.00 86.31 166 ALA A C 1
ATOM 1300 O O . ALA A 1 166 ? 5.720 -4.375 22.409 1.00 86.31 166 ALA A O 1
ATOM 1301 N N . GLY A 1 167 ? 7.195 -2.681 22.490 1.00 83.25 167 GLY A N 1
ATOM 1302 C CA . GLY A 1 167 ? 8.067 -3.274 23.510 1.00 83.25 167 GLY A CA 1
ATOM 1303 C C . GLY A 1 167 ? 9.048 -4.331 22.989 1.00 83.25 167 GLY A C 1
ATOM 1304 O O . GLY A 1 167 ? 9.908 -4.765 23.752 1.00 83.25 167 GLY A O 1
ATOM 1305 N N . ASP A 1 168 ? 8.967 -4.705 21.711 1.00 84.06 168 ASP A N 1
ATOM 1306 C CA . ASP A 1 168 ? 9.905 -5.617 21.061 1.00 84.06 168 ASP A CA 1
ATOM 1307 C C . ASP A 1 168 ? 10.869 -4.828 20.161 1.00 84.06 168 ASP A C 1
ATOM 1309 O O . ASP A 1 168 ? 10.488 -4.276 19.130 1.00 84.06 168 ASP A O 1
ATOM 1313 N N . ALA A 1 169 ? 12.135 -4.746 20.576 1.00 75.94 169 ALA A N 1
ATOM 1314 C CA . ALA A 1 169 ? 13.172 -4.011 19.853 1.00 75.94 169 ALA A CA 1
ATOM 1315 C C . ALA A 1 169 ? 13.683 -4.740 18.593 1.00 75.94 169 ALA A C 1
ATOM 1317 O O . ALA A 1 169 ? 14.450 -4.150 17.833 1.00 75.94 169 ALA A O 1
ATOM 1318 N N . GLY A 1 170 ? 13.294 -6.005 18.389 1.00 80.81 170 GLY A N 1
ATOM 1319 C CA . GLY A 1 170 ? 13.617 -6.798 17.203 1.00 80.81 170 GLY A CA 1
ATOM 1320 C C . GLY A 1 170 ? 12.439 -6.998 16.246 1.00 80.81 170 GLY A C 1
ATOM 1321 O O . GLY A 1 170 ? 12.612 -7.681 15.241 1.00 80.81 170 GLY A O 1
ATOM 1322 N N . ALA A 1 171 ? 11.259 -6.440 16.541 1.00 83.00 171 ALA A N 1
ATOM 1323 C CA . ALA A 1 171 ? 10.068 -6.647 15.723 1.00 83.00 171 ALA A CA 1
ATOM 1324 C C . ALA A 1 171 ? 10.209 -6.066 14.307 1.00 83.00 171 ALA A C 1
ATOM 1326 O O . ALA A 1 171 ? 10.567 -4.898 14.118 1.00 83.00 171 ALA A O 1
ATOM 1327 N N . THR A 1 172 ? 9.841 -6.881 13.323 1.00 90.56 172 THR A N 1
ATOM 1328 C CA . THR A 1 172 ? 9.552 -6.445 11.958 1.00 90.56 172 THR A CA 1
ATOM 1329 C C . THR A 1 172 ? 8.220 -5.687 11.898 1.00 90.56 172 THR A C 1
ATOM 1331 O O . THR A 1 172 ? 7.497 -5.554 12.894 1.00 90.56 172 THR A O 1
ATOM 1334 N N . TYR A 1 173 ? 7.899 -5.135 10.729 1.00 95.19 173 TYR A N 1
ATOM 1335 C CA . TYR A 1 173 ? 6.560 -4.623 10.451 1.00 95.19 173 TYR A CA 1
ATOM 1336 C C . TYR A 1 173 ? 5.592 -5.772 10.148 1.00 95.19 173 TYR A C 1
ATOM 1338 O O . TYR A 1 173 ? 5.748 -6.465 9.151 1.00 95.19 173 TYR A O 1
ATOM 1346 N N . ASP A 1 174 ? 4.570 -5.910 10.986 1.00 95.81 174 ASP A N 1
ATOM 1347 C CA . ASP A 1 174 ? 3.385 -6.746 10.781 1.00 95.81 174 ASP A CA 1
ATOM 1348 C C . ASP A 1 174 ? 2.298 -5.915 10.075 1.00 95.81 174 ASP A C 1
ATOM 1350 O O . ASP A 1 174 ? 2.080 -4.755 10.447 1.00 95.81 174 ASP A O 1
ATOM 1354 N N . ILE A 1 175 ? 1.515 -6.504 9.160 1.00 96.50 175 ILE A N 1
ATOM 1355 C CA . ILE A 1 175 ? 0.244 -5.893 8.729 1.00 96.50 175 ILE A CA 1
ATOM 1356 C C . ILE A 1 175 ? -0.866 -6.267 9.719 1.00 96.50 175 ILE A C 1
ATOM 1358 O O . ILE A 1 175 ? -1.173 -7.441 9.951 1.00 96.50 175 ILE A O 1
ATOM 1362 N N . TYR A 1 176 ? -1.498 -5.238 10.274 1.00 95.56 176 TYR A N 1
ATOM 1363 C CA . TYR A 1 176 ? -2.647 -5.317 11.162 1.00 95.56 176 TYR A CA 1
ATOM 1364 C C . TYR A 1 176 ? -3.931 -4.877 10.457 1.00 95.56 176 TYR A C 1
ATOM 1366 O O . TYR A 1 176 ? -3.926 -4.160 9.452 1.00 95.56 176 TYR A O 1
ATOM 1374 N N . ARG A 1 177 ? -5.053 -5.283 11.047 1.00 95.38 177 ARG A N 1
ATOM 1375 C CA . ARG A 1 177 ? -6.417 -4.916 10.686 1.00 95.38 177 ARG A CA 1
ATOM 1376 C C . ARG A 1 177 ? -7.171 -4.427 11.917 1.00 95.38 177 ARG A C 1
ATOM 1378 O O . ARG A 1 177 ? -7.104 -5.061 12.965 1.00 95.38 177 ARG A O 1
ATOM 1385 N N . GLN A 1 178 ? -7.979 -3.383 11.770 1.00 95.62 178 GLN A N 1
ATOM 1386 C CA . GLN A 1 178 ? -9.056 -3.067 12.719 1.00 95.62 178 GLN A CA 1
ATOM 1387 C C . GLN A 1 178 ? -10.390 -2.992 11.973 1.00 95.62 178 GLN A C 1
ATOM 1389 O O . GLN A 1 178 ? -10.431 -2.692 10.778 1.00 95.62 178 GLN A O 1
ATOM 1394 N N . ARG A 1 179 ? -11.490 -3.300 12.663 1.00 95.25 179 ARG A N 1
ATOM 1395 C CA . ARG A 1 179 ? -12.856 -3.284 12.115 1.00 95.25 179 ARG A CA 1
ATOM 1396 C C . ARG A 1 179 ? -13.701 -2.267 12.869 1.00 95.25 179 ARG A C 1
ATOM 1398 O O . ARG A 1 179 ? -13.567 -2.165 14.080 1.00 95.25 179 ARG A O 1
ATOM 1405 N N . TYR A 1 180 ? -14.580 -1.553 12.178 1.00 93.81 180 TYR A N 1
ATOM 1406 C CA . TYR A 1 180 ? -15.531 -0.629 12.783 1.00 93.81 180 TYR A CA 1
ATOM 1407 C C . TYR A 1 180 ? -16.870 -1.336 13.013 1.00 93.81 180 TYR A C 1
ATOM 1409 O O . TYR A 1 180 ? -17.592 -1.674 12.069 1.00 93.81 180 TYR A O 1
ATOM 1417 N N . THR A 1 181 ? -17.181 -1.590 14.281 1.00 92.75 181 THR A N 1
ATOM 1418 C CA . THR A 1 181 ? -18.336 -2.368 14.750 1.00 92.75 181 THR A CA 1
ATOM 1419 C C . THR A 1 181 ? -18.940 -1.694 15.975 1.00 92.75 181 THR A C 1
ATOM 1421 O O . THR A 1 181 ? -18.207 -1.245 16.851 1.00 92.75 181 THR A O 1
ATOM 1424 N N . ASP A 1 182 ? -20.268 -1.616 16.044 1.00 90.00 182 ASP A N 1
ATOM 1425 C CA . ASP A 1 182 ? -21.009 -1.084 17.200 1.00 90.00 182 ASP A CA 1
ATOM 1426 C C . ASP A 1 182 ? -20.573 0.329 17.655 1.00 90.00 182 ASP A C 1
ATOM 1428 O O . ASP A 1 182 ? -20.631 0.673 18.832 1.00 90.00 182 ASP A O 1
ATOM 1432 N N . GLY A 1 183 ? -20.149 1.164 16.696 1.00 87.12 183 GLY A N 1
ATOM 1433 C CA . GLY A 1 183 ? -19.742 2.559 16.920 1.00 87.12 183 GLY A CA 1
ATOM 1434 C C . GLY A 1 183 ? -18.274 2.761 17.315 1.00 87.12 183 GLY A C 1
ATOM 1435 O O . GLY A 1 183 ? -17.886 3.880 17.635 1.00 87.12 183 GLY A O 1
ATOM 1436 N N . GLN A 1 184 ? -17.452 1.709 17.296 1.00 90.31 184 GLN A N 1
ATOM 1437 C CA . GLN A 1 184 ? -16.044 1.763 17.696 1.00 90.31 184 GLN A CA 1
ATOM 1438 C C . GLN A 1 184 ? -15.155 0.877 16.812 1.00 90.31 184 GLN A C 1
ATOM 1440 O O . GLN A 1 184 ? -15.622 -0.065 16.172 1.00 90.31 184 GLN A O 1
ATOM 1445 N N . TRP A 1 185 ? -13.854 1.167 16.781 1.00 94.38 185 TRP A N 1
ATOM 1446 C CA . TRP A 1 185 ? -12.868 0.280 16.160 1.00 94.38 185 TRP A CA 1
ATOM 1447 C C . TRP A 1 185 ? -12.481 -0.856 17.120 1.00 94.38 185 TRP A C 1
ATOM 1449 O O . TRP A 1 185 ? -12.336 -0.633 18.321 1.00 94.38 185 TRP A O 1
ATOM 1459 N N . THR A 1 186 ? -12.298 -2.073 16.604 1.00 95.56 186 THR A N 1
ATOM 1460 C CA . THR A 1 186 ? -11.742 -3.212 17.358 1.00 95.56 186 THR A CA 1
ATOM 1461 C C . THR A 1 186 ? -10.280 -2.975 17.738 1.00 95.56 186 THR A C 1
ATOM 1463 O O . THR A 1 186 ? -9.612 -2.127 17.152 1.00 95.56 186 THR A O 1
ATOM 1466 N N . LEU A 1 187 ? -9.733 -3.783 18.651 1.00 94.88 187 LEU A N 1
ATOM 1467 C CA . LEU A 1 187 ? -8.277 -3.909 18.813 1.00 94.88 187 LEU A CA 1
ATOM 1468 C C . LEU A 1 187 ? -7.603 -4.410 17.512 1.00 94.88 187 LEU A C 1
ATOM 1470 O O . LEU A 1 187 ? -8.291 -4.996 16.665 1.00 94.88 187 LEU A O 1
ATOM 1474 N N . PRO A 1 188 ? -6.292 -4.155 17.322 1.00 94.06 188 PRO A N 1
ATOM 1475 C CA . PRO A 1 188 ? -5.563 -4.551 16.117 1.00 94.06 188 PRO A CA 1
ATOM 1476 C C . PRO A 1 188 ? -5.352 -6.071 16.019 1.00 94.06 188 PRO A C 1
ATOM 1478 O O . PRO A 1 188 ? -4.798 -6.705 16.912 1.00 94.06 188 PRO A O 1
ATOM 1481 N N . GLU A 1 189 ? -5.765 -6.649 14.892 1.00 94.25 189 GLU A N 1
ATOM 1482 C CA . GLU A 1 189 ? -5.632 -8.069 14.549 1.00 94.25 189 GLU A CA 1
ATOM 1483 C C . GLU A 1 189 ? -4.536 -8.247 13.482 1.00 94.25 189 GLU A C 1
ATOM 1485 O O . GLU A 1 189 ? -4.642 -7.652 12.411 1.00 94.25 189 GLU A O 1
ATOM 1490 N N . VAL A 1 190 ? -3.518 -9.085 13.709 1.00 93.50 190 VAL A N 1
ATOM 1491 C CA . VAL A 1 190 ? -2.573 -9.479 12.638 1.00 93.50 190 VAL A CA 1
ATOM 1492 C C . VAL A 1 190 ? -3.287 -10.262 11.527 1.00 93.50 190 VAL A C 1
ATOM 1494 O O . VAL A 1 190 ? -4.239 -11.001 11.792 1.00 93.50 190 VAL A O 1
ATOM 1497 N N . LEU A 1 191 ? -2.827 -10.145 10.276 1.00 93.38 191 LEU A N 1
ATOM 1498 C CA . LEU A 1 191 ? -3.450 -10.845 9.139 1.00 93.38 191 LEU A CA 1
ATOM 1499 C C . LEU A 1 191 ? -3.145 -12.351 9.062 1.00 93.38 191 LEU A C 1
ATOM 1501 O O . LEU A 1 191 ? -3.785 -13.063 8.287 1.00 93.38 191 LEU A O 1
ATOM 1505 N N . GLY A 1 192 ? -2.238 -12.847 9.905 1.00 92.81 192 GLY A N 1
ATOM 1506 C CA . GLY A 1 192 ? -1.891 -14.263 10.010 1.00 92.81 192 GLY A CA 1
ATOM 1507 C C . GLY A 1 192 ? -0.807 -14.711 9.018 1.00 92.81 192 GLY A C 1
ATOM 1508 O O . GLY A 1 192 ? -0.432 -13.955 8.121 1.00 92.81 192 GLY A O 1
ATOM 1509 N N . PRO A 1 193 ? -0.313 -15.958 9.157 1.00 93.44 193 PRO A N 1
ATOM 1510 C CA . PRO A 1 193 ? 0.971 -16.413 8.602 1.00 93.44 193 PRO A CA 1
ATOM 1511 C C . PRO A 1 193 ? 1.010 -16.598 7.075 1.00 93.44 193 PRO A C 1
ATOM 1513 O O . PRO A 1 193 ? 2.012 -17.058 6.536 1.00 93.44 193 PRO A O 1
ATOM 1516 N N . ALA A 1 194 ? -0.085 -16.296 6.371 1.00 92.62 194 ALA A N 1
ATOM 1517 C CA . ALA A 1 194 ? -0.088 -16.208 4.913 1.00 92.62 194 ALA A CA 1
ATOM 1518 C C . ALA A 1 194 ? 0.415 -14.839 4.428 1.00 92.62 194 ALA A C 1
ATOM 1520 O O . ALA A 1 194 ? 1.029 -14.768 3.369 1.00 92.62 194 ALA A O 1
ATOM 1521 N N . ILE A 1 195 ? 0.157 -13.771 5.193 1.00 97.00 195 ILE A N 1
ATOM 1522 C CA . ILE A 1 195 ? 0.606 -12.409 4.886 1.00 97.00 195 ILE A CA 1
ATOM 1523 C C . ILE A 1 195 ? 1.806 -12.053 5.754 1.00 97.00 195 ILE A C 1
ATOM 1525 O O . ILE A 1 195 ? 2.860 -11.766 5.206 1.00 97.00 195 ILE A O 1
ATOM 1529 N N . ASN A 1 196 ? 1.648 -12.124 7.076 1.00 96.38 196 ASN A N 1
ATOM 1530 C CA . ASN A 1 196 ? 2.661 -11.701 8.037 1.00 96.38 196 ASN A CA 1
ATOM 1531 C C . ASN A 1 196 ? 3.703 -12.814 8.238 1.00 96.38 196 ASN A C 1
ATOM 1533 O O . ASN A 1 196 ? 3.319 -13.953 8.524 1.00 96.38 196 ASN A O 1
ATOM 1537 N N . THR A 1 197 ? 4.994 -12.513 8.096 1.00 95.62 197 THR A N 1
ATOM 1538 C CA . THR A 1 197 ? 6.079 -13.512 8.116 1.00 95.62 197 THR A CA 1
ATOM 1539 C C . THR A 1 197 ? 7.137 -13.222 9.197 1.00 95.62 197 THR A C 1
ATOM 1541 O O . THR A 1 197 ? 6.850 -12.571 10.197 1.00 95.62 197 THR A O 1
ATOM 1544 N N . GLU A 1 198 ? 8.353 -13.768 9.061 1.00 95.06 198 GLU A N 1
ATOM 1545 C CA . GLU A 1 198 ? 9.520 -13.381 9.880 1.00 95.06 198 GLU A CA 1
ATOM 1546 C C . GLU A 1 198 ? 10.288 -12.175 9.294 1.00 95.06 198 GLU A C 1
ATOM 1548 O O . GLU A 1 198 ? 11.303 -11.752 9.844 1.00 95.06 198 GLU A O 1
ATOM 1553 N N . PHE A 1 199 ? 9.795 -11.632 8.177 1.00 96.69 199 PHE A N 1
ATOM 1554 C CA . PHE A 1 199 ? 10.313 -10.465 7.466 1.00 96.69 199 PHE A CA 1
ATOM 1555 C C . PHE A 1 199 ? 9.387 -9.257 7.699 1.00 96.69 199 PHE A C 1
ATOM 1557 O O . PHE A 1 199 ? 8.545 -9.282 8.598 1.00 96.69 199 PHE A O 1
ATOM 1564 N N . ASN A 1 200 ? 9.579 -8.160 6.969 1.00 96.94 200 ASN A N 1
ATOM 1565 C CA . ASN A 1 200 ? 8.717 -6.986 7.051 1.00 96.94 200 ASN A CA 1
ATOM 1566 C C . ASN A 1 200 ? 7.605 -7.060 6.002 1.00 96.94 200 ASN A C 1
ATOM 1568 O O . ASN A 1 200 ? 7.867 -7.271 4.819 1.00 96.94 200 ASN A O 1
ATOM 1572 N N . GLU A 1 201 ? 6.375 -6.758 6.405 1.00 97.38 201 GLU A N 1
ATOM 1573 C CA . GLU A 1 201 ? 5.254 -6.496 5.509 1.00 97.38 201 GLU A CA 1
ATOM 1574 C C . GLU A 1 201 ? 4.721 -5.072 5.725 1.00 97.38 201 GLU A C 1
ATOM 1576 O O . GLU A 1 201 ? 4.290 -4.681 6.812 1.00 97.38 201 GLU A O 1
ATOM 1581 N N . VAL A 1 202 ? 4.790 -4.259 4.670 1.00 96.75 202 VAL A N 1
ATOM 1582 C CA . VAL A 1 202 ? 4.596 -2.805 4.725 1.00 96.75 202 VAL A CA 1
ATOM 1583 C C . VAL A 1 202 ? 3.660 -2.304 3.630 1.00 96.75 202 VAL A C 1
ATOM 1585 O O . VAL A 1 202 ? 3.358 -2.997 2.661 1.00 96.75 202 VAL A O 1
ATOM 1588 N N . ASP A 1 203 ? 3.223 -1.056 3.784 1.00 96.19 203 ASP A N 1
ATOM 1589 C CA . ASP A 1 203 ? 2.482 -0.293 2.774 1.00 96.19 203 ASP A CA 1
ATOM 1590 C C . ASP A 1 203 ? 1.215 -0.994 2.235 1.00 96.19 203 ASP A C 1
ATOM 1592 O O . ASP A 1 203 ? 1.038 -1.074 1.015 1.00 96.19 203 ASP A O 1
ATOM 1596 N N . PRO A 1 204 ? 0.315 -1.500 3.106 1.00 96.69 204 PRO A N 1
ATOM 1597 C CA . PRO A 1 204 ? -0.909 -2.150 2.659 1.00 96.69 204 PRO A CA 1
ATOM 1598 C C . PRO A 1 204 ? -1.763 -1.197 1.818 1.00 96.69 204 PRO A C 1
ATOM 1600 O O . PRO A 1 204 ? -1.997 -0.040 2.174 1.00 96.69 204 PRO A O 1
ATOM 1603 N N . LYS A 1 205 ? -2.252 -1.720 0.698 1.00 95.06 205 LYS A N 1
ATOM 1604 C CA . LYS A 1 205 ? -3.113 -1.073 -0.292 1.00 95.06 205 LYS A CA 1
ATOM 1605 C C . LYS A 1 205 ? -4.206 -2.067 -0.689 1.00 95.06 205 LYS A C 1
ATOM 1607 O O . LYS A 1 205 ? -4.010 -3.277 -0.607 1.00 95.06 205 LYS A O 1
ATOM 1612 N N . LEU A 1 206 ? -5.370 -1.570 -1.097 1.00 93.69 206 LEU A N 1
ATOM 1613 C CA . LEU A 1 206 ? -6.514 -2.415 -1.446 1.00 93.69 206 LEU A CA 1
ATOM 1614 C C . LEU A 1 206 ? -7.016 -2.133 -2.856 1.00 93.69 206 LEU A C 1
ATOM 1616 O O . LEU A 1 206 ? -7.082 -0.984 -3.292 1.00 93.69 206 LEU A O 1
ATOM 1620 N N . THR A 1 207 ? -7.439 -3.192 -3.542 1.00 89.50 207 THR A N 1
ATOM 1621 C CA . THR A 1 207 ? -8.213 -3.083 -4.783 1.00 89.50 207 THR A CA 1
ATOM 1622 C C . THR A 1 207 ? -9.683 -2.763 -4.484 1.00 89.50 207 THR A C 1
ATOM 1624 O O . THR A 1 207 ? -10.146 -2.935 -3.355 1.00 89.50 207 THR A O 1
ATOM 1627 N N . VAL A 1 208 ? -10.483 -2.375 -5.490 1.00 84.19 208 VAL A N 1
ATOM 1628 C CA . VAL A 1 208 ? -11.924 -2.101 -5.267 1.00 84.19 208 VAL A CA 1
ATOM 1629 C C . VAL A 1 208 ? -12.734 -3.370 -4.948 1.00 84.19 208 VAL A C 1
ATOM 1631 O O . VAL A 1 208 ? -13.846 -3.280 -4.435 1.00 84.19 208 VAL A O 1
ATOM 1634 N N . LYS A 1 209 ? -12.167 -4.560 -5.196 1.00 87.38 209 LYS A N 1
ATOM 1635 C CA . LYS A 1 209 ? -12.702 -5.858 -4.740 1.00 87.38 209 LYS A CA 1
ATOM 1636 C C . LYS A 1 209 ? -12.346 -6.156 -3.273 1.00 87.38 209 LYS A C 1
ATOM 1638 O O . LYS A 1 209 ? -12.977 -6.999 -2.632 1.00 87.38 209 LYS A O 1
ATOM 1643 N N . GLY A 1 210 ? -11.360 -5.443 -2.730 1.00 91.50 210 GLY A N 1
ATOM 1644 C CA . GLY A 1 210 ? -10.792 -5.651 -1.404 1.00 91.50 210 GLY A CA 1
ATOM 1645 C C . GLY A 1 210 ? -9.661 -6.680 -1.357 1.00 91.50 210 GLY A C 1
ATOM 1646 O O . GLY A 1 210 ? -9.381 -7.164 -0.265 1.00 91.50 210 GLY A O 1
ATOM 1647 N N . ASP A 1 211 ? -9.040 -7.022 -2.491 1.00 94.12 211 ASP A N 1
ATOM 1648 C CA . ASP A 1 211 ? -7.778 -7.780 -2.512 1.00 94.12 211 ASP A CA 1
ATOM 1649 C C . ASP A 1 211 ? -6.652 -6.917 -1.928 1.00 94.12 211 ASP A C 1
ATOM 1651 O O . ASP A 1 211 ? -6.677 -5.693 -2.085 1.00 94.12 211 ASP A O 1
ATOM 1655 N N . LEU A 1 212 ? -5.666 -7.544 -1.285 1.00 96.50 212 LEU A N 1
ATOM 1656 C CA . LEU A 1 212 ? -4.544 -6.858 -0.646 1.00 96.50 212 LEU A CA 1
ATOM 1657 C C . LEU A 1 212 ? -3.330 -6.815 -1.571 1.00 96.50 212 LEU A C 1
ATOM 1659 O O . LEU A 1 212 ? -2.852 -7.853 -2.027 1.00 96.50 212 LEU A O 1
ATOM 1663 N N . THR A 1 213 ? -2.774 -5.623 -1.762 1.00 97.19 213 THR A N 1
ATOM 1664 C CA . THR A 1 213 ? -1.388 -5.443 -2.203 1.00 97.19 213 THR A CA 1
ATOM 1665 C C . THR A 1 213 ? -0.560 -4.848 -1.077 1.00 97.19 213 THR A C 1
ATOM 1667 O O . THR A 1 213 ? -1.048 -4.035 -0.297 1.00 97.19 213 THR A O 1
ATOM 1670 N N . PHE A 1 214 ? 0.688 -5.278 -0.963 1.00 98.19 214 PHE A N 1
ATOM 1671 C CA . PHE A 1 214 ? 1.635 -4.827 0.056 1.00 98.19 214 PHE A CA 1
ATOM 1672 C C . PHE A 1 214 ? 3.057 -5.038 -0.459 1.00 98.19 214 PHE A C 1
ATOM 1674 O O . PHE A 1 214 ? 3.244 -5.747 -1.449 1.00 98.19 214 PHE A O 1
ATOM 1681 N N . SER A 1 215 ? 4.048 -4.463 0.216 1.00 98.38 215 SER A N 1
ATOM 1682 C CA . SER A 1 215 ? 5.456 -4.719 -0.094 1.00 98.38 215 SER A CA 1
ATOM 1683 C C . SER A 1 215 ? 6.145 -5.479 1.034 1.00 98.38 215 SER A C 1
ATOM 1685 O O . SER A 1 215 ? 5.798 -5.304 2.202 1.00 98.38 215 SER A O 1
ATOM 1687 N N . SER A 1 216 ? 7.110 -6.334 0.695 1.00 98.19 216 SER A N 1
ATOM 1688 C CA . SER A 1 216 ? 7.849 -7.147 1.669 1.00 98.19 216 SER A CA 1
ATOM 1689 C C . SER A 1 216 ? 9.293 -7.395 1.244 1.00 98.19 216 SER A C 1
ATOM 1691 O O . SER A 1 216 ? 9.562 -7.546 0.056 1.00 98.19 216 SER A O 1
ATOM 1693 N N . ASP A 1 217 ? 10.202 -7.455 2.217 1.00 97.75 217 ASP A N 1
ATOM 1694 C CA . ASP A 1 217 ? 11.628 -7.781 2.046 1.00 97.75 217 ASP A CA 1
ATOM 1695 C C . ASP A 1 217 ? 11.929 -9.285 2.225 1.00 97.75 217 ASP A C 1
ATOM 1697 O O . ASP A 1 217 ? 13.077 -9.701 2.411 1.00 97.75 217 ASP A O 1
ATOM 1701 N N . LYS A 1 218 ? 10.893 -10.135 2.157 1.00 96.19 218 LYS A N 1
ATOM 1702 C CA . LYS A 1 218 ? 11.040 -11.589 2.271 1.00 96.19 218 LYS A CA 1
ATOM 1703 C C . LYS A 1 218 ? 11.856 -12.201 1.109 1.00 96.19 218 LYS A C 1
ATOM 1705 O O . LYS A 1 218 ? 11.688 -11.813 -0.051 1.00 96.19 218 LYS A O 1
ATOM 1710 N N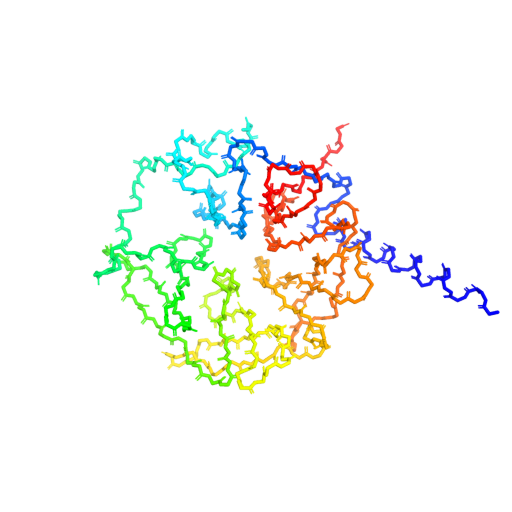 . PRO A 1 219 ? 12.690 -13.229 1.365 1.00 94.81 219 PRO A N 1
ATOM 1711 C CA . PRO A 1 219 ? 13.486 -13.890 0.333 1.00 94.81 219 PRO A CA 1
ATOM 1712 C C . PRO A 1 219 ? 12.648 -14.486 -0.806 1.00 94.81 219 PRO A C 1
ATOM 1714 O O . PRO A 1 219 ? 11.594 -15.080 -0.582 1.00 94.81 219 PRO A O 1
ATOM 1717 N N . GLY A 1 220 ? 13.174 -14.392 -2.029 1.00 89.81 220 GLY A N 1
ATOM 1718 C CA . GLY A 1 220 ? 12.500 -14.837 -3.256 1.00 89.81 220 GLY A CA 1
ATOM 1719 C C . GLY A 1 220 ? 11.869 -13.701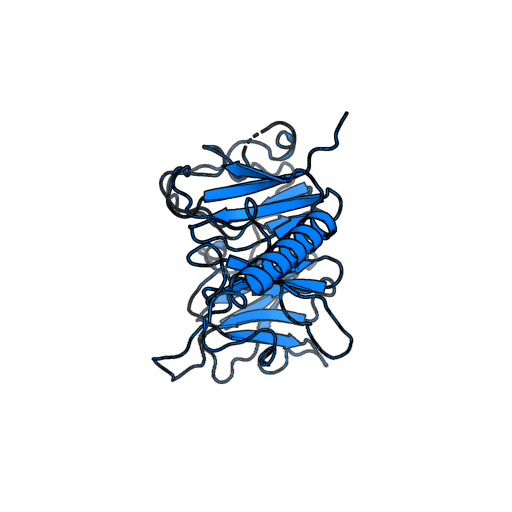 -4.067 1.00 89.81 220 GLY A C 1
ATOM 1720 O O . GLY A 1 220 ? 11.427 -13.947 -5.186 1.00 89.81 220 GLY A O 1
ATOM 1721 N N . GLY A 1 221 ? 11.861 -12.474 -3.535 1.00 93.00 221 GLY A N 1
ATOM 1722 C CA . GLY A 1 221 ? 11.703 -11.250 -4.322 1.00 93.00 221 GLY A CA 1
ATOM 1723 C C . GLY A 1 221 ? 12.868 -10.993 -5.294 1.00 93.00 221 GLY A C 1
ATOM 1724 O O . GLY A 1 221 ? 13.853 -11.739 -5.331 1.00 93.00 221 GLY A O 1
ATOM 1725 N N . LEU A 1 222 ? 12.738 -9.943 -6.102 1.00 95.25 222 LEU A N 1
ATOM 1726 C CA . LEU A 1 222 ? 13.734 -9.478 -7.065 1.00 95.25 222 LEU A CA 1
ATOM 1727 C C . LEU A 1 222 ? 14.703 -8.436 -6.479 1.00 95.25 222 LEU A C 1
ATOM 1729 O O . LEU A 1 222 ? 15.794 -8.277 -7.035 1.00 95.25 222 LEU A O 1
ATOM 1733 N N . GLY A 1 223 ? 14.327 -7.747 -5.395 1.00 94.31 223 GLY A N 1
ATOM 1734 C CA . GLY A 1 223 ? 15.016 -6.555 -4.896 1.00 94.31 223 GLY A CA 1
ATOM 1735 C C . GLY A 1 223 ? 15.124 -6.468 -3.375 1.00 94.31 223 GLY A C 1
ATOM 1736 O O . GLY A 1 223 ? 15.481 -7.438 -2.708 1.00 94.31 223 GLY A O 1
ATOM 1737 N N . GLY A 1 224 ? 14.914 -5.260 -2.845 1.00 96.38 224 GLY A N 1
ATOM 1738 C CA . GLY A 1 224 ? 14.969 -4.958 -1.410 1.00 96.38 224 GLY A CA 1
ATOM 1739 C C . GLY A 1 224 ? 13.604 -5.080 -0.737 1.00 96.38 224 GLY A C 1
ATOM 1740 O O . GLY A 1 224 ? 13.461 -5.820 0.226 1.00 96.38 224 GLY A O 1
ATOM 1741 N N . PHE A 1 225 ? 12.597 -4.400 -1.286 1.00 98.12 225 PHE A N 1
ATOM 1742 C CA . PHE A 1 225 ? 11.180 -4.612 -0.993 1.00 98.12 225 PHE A CA 1
ATOM 1743 C C . PHE A 1 225 ? 10.478 -4.927 -2.312 1.00 98.12 225 PHE A C 1
ATOM 1745 O O . PHE A 1 225 ? 10.557 -4.130 -3.242 1.00 98.12 225 PHE A O 1
ATOM 1752 N N . ASP A 1 226 ? 9.764 -6.043 -2.385 1.00 98.50 226 ASP A N 1
ATOM 1753 C CA . ASP A 1 226 ? 8.997 -6.460 -3.559 1.00 98.50 226 ASP A CA 1
ATOM 1754 C C . ASP A 1 226 ? 7.495 -6.304 -3.316 1.00 98.50 226 ASP A C 1
ATOM 1756 O O . ASP A 1 226 ? 7.007 -6.547 -2.211 1.00 98.50 226 ASP A O 1
ATOM 1760 N N . ILE A 1 227 ? 6.742 -5.948 -4.359 1.00 98.38 227 ILE A N 1
ATOM 1761 C CA . ILE A 1 227 ? 5.280 -5.847 -4.326 1.00 98.38 227 ILE A CA 1
ATOM 1762 C C . ILE A 1 227 ? 4.665 -7.242 -4.467 1.00 98.38 227 ILE A C 1
ATOM 1764 O O . ILE A 1 227 ? 4.901 -7.957 -5.449 1.00 98.38 227 ILE A O 1
ATOM 1768 N N . TYR A 1 228 ? 3.794 -7.579 -3.520 1.00 98.19 228 TYR A N 1
ATOM 1769 C CA . TYR A 1 228 ? 2.993 -8.795 -3.486 1.00 98.19 228 TYR A CA 1
ATOM 1770 C C . TYR A 1 228 ? 1.495 -8.482 -3.588 1.00 98.19 228 TYR A C 1
ATOM 1772 O O . TYR A 1 228 ? 1.014 -7.460 -3.098 1.00 98.19 228 TYR A O 1
ATOM 1780 N N . TYR A 1 229 ? 0.748 -9.401 -4.199 1.00 97.38 229 TYR A N 1
ATOM 1781 C CA . TYR A 1 229 ? -0.710 -9.388 -4.310 1.00 97.38 229 TYR A CA 1
ATOM 1782 C C . TYR A 1 229 ? -1.289 -10.653 -3.669 1.00 97.38 229 TYR A C 1
ATOM 1784 O O . TYR A 1 229 ? -0.823 -11.762 -3.941 1.00 97.38 229 TYR A O 1
ATOM 1792 N N . SER A 1 230 ? -2.332 -10.500 -2.851 1.00 96.81 230 SER A N 1
ATOM 1793 C CA . SER A 1 230 ? -3.098 -11.608 -2.283 1.00 96.81 230 SER A CA 1
ATOM 1794 C C . SER A 1 230 ? -4.604 -11.379 -2.395 1.00 96.81 230 SER A C 1
ATOM 1796 O O . SER A 1 230 ? -5.133 -10.322 -2.045 1.00 96.81 230 SER A O 1
ATOM 1798 N N . GLU A 1 231 ? -5.302 -12.403 -2.877 1.00 94.25 231 GLU A N 1
ATOM 1799 C CA . GLU A 1 231 ? -6.751 -12.382 -3.069 1.00 94.25 231 GLU A CA 1
ATOM 1800 C C . GLU A 1 231 ? -7.500 -12.452 -1.746 1.00 94.25 231 GLU A C 1
ATOM 1802 O O . GLU A 1 231 ? -7.106 -13.157 -0.813 1.00 94.25 231 GLU A O 1
ATOM 1807 N N . LYS A 1 232 ? -8.631 -11.752 -1.689 1.00 92.62 232 LYS A N 1
ATOM 1808 C CA . LYS A 1 232 ? -9.552 -11.820 -0.559 1.00 92.62 232 LYS A CA 1
ATOM 1809 C C . LYS A 1 232 ? -10.455 -13.051 -0.680 1.00 92.62 232 LYS A C 1
ATOM 1811 O O . LYS A 1 232 ? -11.345 -13.090 -1.526 1.00 92.62 232 LYS A O 1
ATOM 1816 N N . GLY A 1 233 ? -10.244 -14.028 0.198 1.00 88.31 233 GLY A N 1
ATOM 1817 C CA . GLY A 1 233 ? -11.117 -15.190 0.378 1.00 88.31 233 GLY A CA 1
ATOM 1818 C C . GLY A 1 233 ? -12.093 -15.027 1.549 1.00 88.31 233 GLY A C 1
ATOM 1819 O O . GLY A 1 233 ? -12.084 -14.024 2.263 1.00 88.31 233 GLY A O 1
ATOM 1820 N N . ASP A 1 234 ? -12.919 -16.050 1.780 1.00 83.25 234 ASP A N 1
ATOM 1821 C CA . ASP A 1 234 ? -13.964 -16.031 2.818 1.00 83.25 234 ASP A CA 1
ATOM 1822 C C . ASP A 1 234 ? -13.409 -15.920 4.251 1.00 83.25 234 ASP A C 1
ATOM 1824 O O . ASP A 1 234 ? -14.038 -15.329 5.130 1.00 83.25 234 ASP A O 1
ATOM 1828 N N . THR A 1 235 ? -12.227 -16.491 4.501 1.00 82.69 235 THR A N 1
ATOM 1829 C CA . THR A 1 235 ? -11.610 -16.599 5.836 1.00 82.69 235 THR A CA 1
ATOM 1830 C C . THR A 1 235 ? -10.476 -15.601 6.088 1.00 82.69 235 THR A C 1
ATOM 1832 O O . THR A 1 235 ? -9.981 -15.516 7.211 1.00 82.69 235 THR A O 1
ATOM 1835 N N . GLY A 1 236 ? -10.054 -14.838 5.076 1.00 88.94 236 GLY A N 1
ATOM 1836 C CA . GLY A 1 236 ? -8.871 -13.979 5.139 1.00 88.94 236 GLY A CA 1
ATOM 1837 C C . GLY A 1 236 ? -8.289 -13.705 3.754 1.00 88.94 236 GLY A C 1
ATOM 1838 O O . GLY A 1 236 ? -9.017 -13.682 2.764 1.00 88.94 236 GLY A O 1
ATOM 1839 N N . PHE A 1 237 ? -6.975 -13.510 3.683 1.00 95.25 237 PHE A N 1
ATOM 1840 C CA . PHE A 1 237 ? -6.252 -13.398 2.415 1.00 95.25 237 PHE A CA 1
ATOM 1841 C C . PHE A 1 237 ? -5.594 -14.730 2.035 1.00 95.25 237 PHE A C 1
ATOM 1843 O O . PHE A 1 237 ? -5.253 -15.531 2.908 1.00 95.25 237 PHE A O 1
ATOM 1850 N N . GLY A 1 238 ? -5.442 -14.972 0.734 1.00 94.19 238 GLY A N 1
ATOM 1851 C CA . GLY A 1 238 ? -4.749 -16.141 0.193 1.00 94.19 238 GLY A CA 1
ATOM 1852 C C . GLY A 1 238 ? -3.225 -16.093 0.367 1.00 94.19 238 GLY A C 1
ATOM 1853 O O . GLY A 1 238 ? -2.671 -15.214 1.034 1.00 94.19 238 GLY A O 1
ATOM 1854 N N . LEU A 1 239 ? -2.527 -17.032 -0.279 1.00 94.31 239 LEU A N 1
ATOM 1855 C CA . LEU A 1 239 ? -1.068 -16.976 -0.374 1.00 94.31 239 LEU A CA 1
ATOM 1856 C C . LEU A 1 239 ? -0.644 -15.831 -1.320 1.00 94.31 239 LEU A C 1
ATOM 1858 O O . LEU A 1 239 ? -1.131 -15.781 -2.451 1.00 94.31 239 LEU A O 1
ATOM 1862 N N . PRO A 1 240 ? 0.244 -14.920 -0.886 1.00 96.56 240 PRO A N 1
ATOM 1863 C CA . PRO A 1 240 ? 0.662 -13.762 -1.664 1.00 96.56 240 PRO A CA 1
ATOM 1864 C C . PRO A 1 240 ? 1.671 -14.133 -2.755 1.00 96.56 240 PRO A C 1
ATOM 1866 O O . PRO A 1 240 ? 2.747 -14.663 -2.463 1.00 96.56 240 PRO A O 1
ATOM 1869 N N . LEU A 1 241 ? 1.355 -13.773 -3.999 1.00 96.88 241 LEU A N 1
ATOM 1870 C CA . LEU A 1 241 ? 2.243 -13.908 -5.155 1.00 96.88 241 LEU A CA 1
ATOM 1871 C C . LEU A 1 241 ? 2.896 -12.559 -5.478 1.00 96.88 241 LEU A C 1
ATOM 1873 O O . LEU A 1 241 ? 2.246 -11.517 -5.405 1.00 96.88 241 LEU A O 1
ATOM 1877 N N . GLY A 1 242 ? 4.189 -12.577 -5.805 1.00 96.75 242 GLY A N 1
ATOM 1878 C CA . GLY A 1 242 ? 4.920 -11.385 -6.241 1.00 96.75 242 GLY A CA 1
ATOM 1879 C C . GLY A 1 242 ? 4.656 -11.094 -7.715 1.00 96.75 242 GLY A C 1
ATOM 1880 O O . GLY A 1 242 ? 4.478 -12.024 -8.503 1.00 96.75 242 GLY A O 1
ATOM 1881 N N . PHE A 1 243 ? 4.644 -9.820 -8.106 1.00 95.88 243 PHE A N 1
ATOM 1882 C CA . PHE A 1 243 ? 4.659 -9.463 -9.527 1.00 95.88 243 PHE A CA 1
ATOM 1883 C C . PHE A 1 243 ? 6.036 -9.736 -10.151 1.00 95.88 243 PHE A C 1
ATOM 1885 O O . PHE A 1 243 ? 7.057 -9.718 -9.461 1.00 95.88 243 PHE A O 1
ATOM 1892 N N . CYS A 1 244 ? 6.085 -9.970 -11.465 1.00 93.06 244 CYS A N 1
ATOM 1893 C CA . CYS A 1 244 ? 7.365 -10.041 -12.170 1.00 93.06 244 CYS A CA 1
ATOM 1894 C C . CYS A 1 244 ? 7.980 -8.645 -12.369 1.00 93.06 244 CYS A C 1
ATOM 1896 O O . CYS A 1 244 ? 7.318 -7.613 -12.229 1.00 93.06 244 CYS A O 1
ATOM 1898 N N . ALA A 1 245 ? 9.219 -8.612 -12.859 1.00 93.69 245 ALA A N 1
ATOM 1899 C CA . ALA A 1 245 ? 9.694 -7.468 -13.628 1.00 93.69 245 ALA A CA 1
ATOM 1900 C C . ALA A 1 245 ? 8.803 -7.222 -14.869 1.00 93.69 245 ALA A C 1
ATOM 1902 O O . ALA A 1 245 ? 8.361 -8.193 -15.488 1.00 93.69 245 ALA A O 1
ATOM 1903 N N . PRO A 1 246 ? 8.545 -5.956 -15.256 1.00 94.12 246 PRO A N 1
ATOM 1904 C CA . PRO A 1 246 ? 9.138 -4.729 -14.709 1.00 94.12 246 PRO A CA 1
ATOM 1905 C C . PRO A 1 246 ? 8.407 -4.117 -13.495 1.00 94.12 246 PRO A C 1
ATOM 1907 O O . PRO A 1 246 ? 8.847 -3.072 -13.012 1.00 94.12 246 PRO A O 1
ATOM 1910 N N . VAL A 1 247 ? 7.315 -4.719 -13.001 1.00 95.69 247 VAL A N 1
ATOM 1911 C CA . VAL A 1 247 ? 6.560 -4.211 -11.833 1.00 95.69 247 VAL A CA 1
ATOM 1912 C C . VAL A 1 247 ? 7.420 -4.244 -10.575 1.00 95.69 247 VAL A C 1
ATOM 1914 O O . VAL A 1 247 ? 7.542 -3.216 -9.920 1.00 95.69 247 VAL A O 1
ATOM 1917 N N . ASN A 1 248 ? 8.076 -5.374 -10.315 1.00 97.44 248 ASN A N 1
ATOM 1918 C CA . ASN A 1 248 ? 9.159 -5.494 -9.337 1.00 97.44 248 ASN A CA 1
ATOM 1919 C C . ASN A 1 248 ? 10.535 -5.382 -10.020 1.00 97.44 248 ASN A C 1
ATOM 1921 O O . ASN A 1 248 ? 10.665 -5.543 -11.236 1.00 97.44 248 ASN A O 1
ATOM 1925 N N . SER A 1 249 ? 11.576 -5.088 -9.252 1.00 97.00 249 SER A N 1
ATOM 1926 C CA . SER A 1 249 ? 12.925 -4.789 -9.738 1.00 97.00 249 SER A CA 1
ATOM 1927 C C . SER A 1 249 ? 13.987 -5.157 -8.701 1.00 97.00 249 SER A C 1
ATOM 1929 O O . SER A 1 249 ? 13.668 -5.692 -7.651 1.00 97.00 249 SER A O 1
ATOM 1931 N N . SER A 1 250 ? 15.256 -4.845 -8.970 1.00 96.62 250 SER A N 1
ATOM 1932 C CA . SER A 1 250 ? 16.354 -5.001 -8.004 1.00 96.62 250 SER A CA 1
ATOM 1933 C C . SER A 1 250 ? 16.429 -3.895 -6.937 1.00 96.62 250 SER A C 1
ATOM 1935 O O . SER A 1 250 ? 17.428 -3.815 -6.225 1.00 96.62 250 SER A O 1
ATOM 1937 N N . ALA A 1 251 ? 15.428 -3.015 -6.863 1.00 97.38 251 ALA A N 1
ATOM 1938 C CA . ALA A 1 251 ? 15.353 -1.873 -5.950 1.00 97.38 251 ALA A CA 1
ATOM 1939 C C . ALA A 1 251 ? 14.289 -2.111 -4.854 1.00 97.38 251 ALA A C 1
ATOM 1941 O O . ALA A 1 251 ? 13.885 -3.248 -4.612 1.00 97.38 251 ALA A O 1
ATOM 1942 N N . ASN A 1 252 ? 13.831 -1.063 -4.171 1.00 97.94 252 ASN A N 1
ATOM 1943 C CA . ASN A 1 252 ? 12.675 -1.115 -3.279 1.00 97.94 252 ASN A CA 1
ATOM 1944 C C . ASN A 1 252 ? 11.420 -0.657 -4.030 1.00 97.94 252 ASN A C 1
ATOM 1946 O O . ASN A 1 252 ? 11.290 0.515 -4.361 1.00 97.94 252 ASN A O 1
ATOM 1950 N N . ASP A 1 253 ? 10.463 -1.553 -4.246 1.00 98.06 253 ASP A N 1
ATOM 1951 C CA . ASP A 1 253 ? 9.202 -1.286 -4.933 1.00 98.06 253 ASP A CA 1
ATOM 1952 C C . ASP A 1 253 ? 8.036 -1.281 -3.931 1.00 98.06 253 ASP A C 1
ATOM 1954 O O . ASP A 1 253 ? 7.722 -2.281 -3.279 1.00 98.06 253 ASP A O 1
ATOM 1958 N N . ARG A 1 254 ? 7.428 -0.103 -3.735 1.00 96.88 254 ARG A N 1
ATOM 1959 C CA . ARG A 1 254 ? 6.587 0.208 -2.564 1.00 96.88 254 ARG A CA 1
ATOM 1960 C C . ARG A 1 254 ? 5.282 0.932 -2.906 1.00 96.88 254 ARG A C 1
ATOM 1962 O O . ARG A 1 254 ? 5.144 1.549 -3.959 1.00 96.88 254 ARG A O 1
ATOM 1969 N N . HIS A 1 255 ? 4.316 0.876 -1.986 1.00 94.12 255 HIS A N 1
ATOM 1970 C CA . HIS A 1 255 ? 3.020 1.577 -2.056 1.00 94.12 255 HIS A CA 1
ATOM 1971 C C . HIS A 1 255 ? 2.208 1.366 -3.364 1.00 94.12 255 HIS A C 1
ATOM 1973 O O . HIS A 1 255 ? 1.675 2.332 -3.914 1.00 94.12 255 HIS A O 1
ATOM 1979 N N . PHE A 1 256 ? 2.088 0.127 -3.861 1.00 95.44 256 PHE A N 1
ATOM 1980 C CA . PHE A 1 256 ? 1.375 -0.179 -5.116 1.00 95.44 256 PHE A CA 1
ATOM 1981 C C . PHE A 1 256 ? -0.117 0.213 -5.088 1.00 95.44 256 PHE A C 1
ATOM 1983 O O . PHE A 1 256 ? -0.903 -0.359 -4.331 1.00 95.44 256 PHE A O 1
ATOM 1990 N N . THR A 1 257 ? -0.525 1.148 -5.950 1.00 89.88 257 THR A N 1
ATOM 1991 C CA . THR A 1 257 ? -1.895 1.695 -6.024 1.00 89.88 257 THR A CA 1
ATOM 1992 C C . THR A 1 257 ? -2.495 1.455 -7.415 1.00 89.88 257 THR A C 1
ATOM 1994 O O . THR A 1 257 ? -2.003 1.997 -8.400 1.00 89.88 257 THR A O 1
ATOM 1997 N N . LEU A 1 258 ? -3.579 0.674 -7.506 1.00 86.44 258 LEU A N 1
ATOM 1998 C CA . LEU A 1 258 ? -4.177 0.198 -8.767 1.00 86.44 258 LEU A CA 1
ATOM 1999 C C . LEU A 1 258 ? -5.470 0.949 -9.154 1.00 86.44 258 LEU A C 1
ATOM 2001 O O . LEU A 1 258 ? -6.484 0.824 -8.467 1.00 86.44 258 LEU A O 1
ATOM 2005 N N . ILE A 1 259 ? -5.480 1.626 -10.310 1.00 75.56 259 ILE A N 1
ATOM 2006 C CA . ILE A 1 259 ? -6.691 2.163 -10.961 1.00 75.56 259 ILE A CA 1
ATOM 2007 C C . ILE A 1 259 ? -7.395 1.029 -11.723 1.00 75.56 259 ILE A C 1
ATOM 2009 O O . ILE A 1 259 ? -7.128 0.770 -12.903 1.00 75.56 259 ILE A O 1
ATOM 2013 N N . GLN A 1 260 ? -8.333 0.337 -11.070 1.00 59.12 260 GLN A N 1
ATOM 2014 C CA . GLN A 1 260 ? -8.970 -0.845 -11.672 1.00 59.12 260 GLN A CA 1
ATOM 2015 C C . GLN A 1 260 ? -9.827 -0.553 -12.913 1.00 59.12 260 GLN A C 1
ATOM 2017 O O . GLN A 1 260 ? -10.010 -1.459 -13.724 1.00 59.12 260 GLN A O 1
ATOM 2022 N N . LYS A 1 261 ? -10.308 0.682 -13.121 1.00 61.69 261 LYS A N 1
ATOM 2023 C CA . LYS A 1 261 ? -11.031 1.037 -14.359 1.00 61.69 261 LYS A CA 1
ATOM 2024 C C . LYS A 1 261 ? -10.132 1.114 -15.599 1.00 61.69 261 LYS A C 1
ATOM 2026 O O . LYS A 1 261 ? -10.656 1.059 -16.706 1.00 61.69 261 LYS A O 1
ATOM 2031 N N . GLN A 1 262 ? -8.818 1.283 -15.427 1.00 59.38 262 GLN A N 1
ATOM 2032 C CA . GLN A 1 262 ? -7.906 1.695 -16.505 1.00 59.38 262 GLN A CA 1
ATOM 2033 C C . GLN A 1 262 ? -6.737 0.722 -16.749 1.00 59.38 262 GLN A C 1
ATOM 2035 O O . GLN A 1 262 ? -5.913 0.994 -17.613 1.00 59.38 262 GLN A O 1
ATOM 2040 N N . ARG A 1 263 ? -6.655 -0.408 -16.018 1.00 70.56 263 ARG A N 1
ATOM 2041 C CA . ARG A 1 263 ? -5.507 -1.352 -16.062 1.00 70.56 263 ARG A CA 1
ATOM 2042 C C . ARG A 1 263 ? -4.149 -0.662 -15.843 1.00 70.56 263 ARG A C 1
ATOM 2044 O O . ARG A 1 263 ? -3.124 -1.068 -16.374 1.00 70.56 263 ARG A O 1
ATOM 2051 N N . PHE A 1 264 ? -4.168 0.377 -15.021 1.00 79.75 264 PHE A N 1
ATOM 2052 C CA . PHE A 1 264 ? -3.052 1.274 -14.765 1.00 79.75 264 PHE A CA 1
ATOM 2053 C C . PHE A 1 264 ? -2.778 1.279 -13.265 1.00 79.75 264 PHE A C 1
ATOM 2055 O O . PHE A 1 264 ? -3.714 1.318 -12.463 1.00 79.75 264 PHE A O 1
ATOM 2062 N N . ALA A 1 265 ? -1.514 1.225 -12.869 1.00 88.38 265 ALA A N 1
ATOM 2063 C CA . ALA A 1 265 ? -1.129 1.231 -11.462 1.00 88.38 265 ALA A CA 1
ATOM 2064 C C . ALA A 1 265 ? 0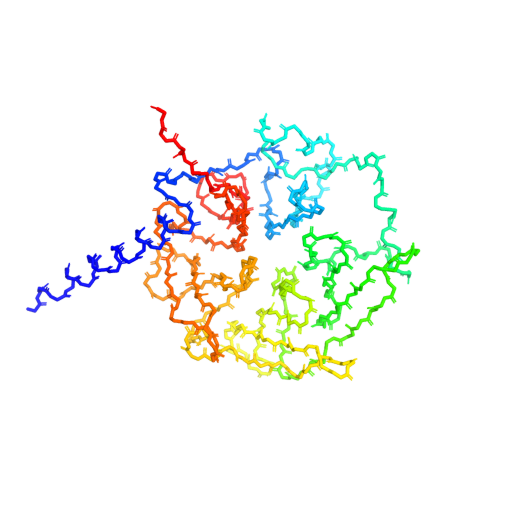.085 2.121 -11.223 1.00 88.38 265 ALA A C 1
ATOM 2066 O O . ALA A 1 265 ? 0.799 2.481 -12.153 1.00 88.38 265 ALA A O 1
ATOM 2067 N N . LEU A 1 266 ? 0.297 2.492 -9.966 1.00 90.56 266 LEU A N 1
ATOM 2068 C CA . LEU A 1 266 ? 1.427 3.295 -9.522 1.00 90.56 266 LEU A CA 1
ATOM 2069 C C . LEU A 1 266 ? 2.254 2.520 -8.512 1.00 90.56 266 LEU A C 1
ATOM 2071 O O . LEU A 1 266 ? 1.690 1.754 -7.732 1.00 90.56 266 LEU A O 1
ATOM 2075 N N . LEU A 1 267 ? 3.547 2.814 -8.449 1.00 95.56 267 LEU A N 1
ATOM 2076 C CA . LEU A 1 267 ? 4.399 2.474 -7.312 1.00 95.56 267 LEU A CA 1
ATOM 2077 C C . LEU A 1 267 ? 5.297 3.659 -6.932 1.00 95.56 267 LEU A C 1
ATOM 2079 O O . LEU A 1 267 ? 5.467 4.599 -7.707 1.00 95.56 267 LEU A O 1
ATOM 2083 N N . SER A 1 268 ? 5.874 3.603 -5.735 1.00 95.12 268 SER A N 1
ATOM 2084 C CA . SER A 1 268 ? 7.056 4.383 -5.344 1.00 95.12 268 SER A CA 1
ATOM 2085 C C . SER A 1 268 ? 8.280 3.476 -5.468 1.00 95.12 268 SER A C 1
ATOM 2087 O O . SER A 1 268 ? 8.210 2.337 -5.007 1.00 95.12 268 SER A O 1
ATOM 2089 N N . SER A 1 269 ? 9.380 3.940 -6.060 1.00 97.62 269 SER A N 1
ATOM 2090 C CA . SER A 1 269 ? 10.584 3.116 -6.228 1.00 97.62 269 SER A CA 1
ATOM 2091 C C . SER A 1 269 ? 11.884 3.916 -6.244 1.00 97.62 269 SER A C 1
ATOM 2093 O O . SER A 1 269 ? 11.896 5.044 -6.725 1.00 97.62 269 SER A O 1
ATOM 2095 N N . ASP A 1 270 ? 12.976 3.327 -5.755 1.00 96.56 270 ASP A N 1
ATOM 2096 C CA . ASP A 1 270 ? 14.329 3.908 -5.717 1.00 96.56 270 ASP A CA 1
ATOM 2097 C C . ASP A 1 270 ? 15.304 3.279 -6.738 1.00 96.56 270 ASP A C 1
ATOM 2099 O O . ASP A 1 270 ? 16.520 3.238 -6.546 1.00 96.56 270 ASP A O 1
ATOM 2103 N N . ARG A 1 271 ? 14.766 2.806 -7.874 1.00 95.38 271 ARG A N 1
ATOM 2104 C CA . ARG A 1 271 ? 15.538 2.359 -9.053 1.00 95.38 271 ARG A CA 1
ATOM 2105 C C . ARG A 1 271 ? 16.527 3.436 -9.521 1.00 95.38 271 ARG A C 1
ATOM 2107 O O . ARG A 1 271 ? 16.164 4.604 -9.627 1.00 95.38 271 ARG A O 1
ATOM 2114 N N . GLU A 1 272 ? 17.715 3.011 -9.967 1.00 85.62 272 GLU A N 1
ATOM 2115 C CA . GLU A 1 272 ? 18.845 3.864 -10.411 1.00 85.62 272 GLU A CA 1
ATOM 2116 C C . GLU A 1 272 ? 18.540 4.888 -11.532 1.00 85.62 272 GLU A C 1
ATOM 2118 O O . GLU A 1 272 ? 19.383 5.725 -11.845 1.00 85.62 272 GLU A O 1
ATOM 2123 N N . ALA A 1 273 ? 17.359 4.829 -12.156 1.00 81.19 273 ALA A N 1
ATOM 2124 C CA . ALA A 1 273 ? 16.891 5.767 -13.181 1.00 81.19 273 ALA A CA 1
ATOM 2125 C C . ALA A 1 273 ? 15.952 6.873 -12.637 1.00 81.19 273 ALA A C 1
ATOM 2127 O O . ALA A 1 273 ? 15.298 7.556 -13.429 1.00 81.19 273 ALA A O 1
ATOM 2128 N N . GLY A 1 274 ? 15.843 7.015 -11.310 1.00 83.31 274 GLY A N 1
ATOM 2129 C CA . GLY A 1 274 ? 15.085 8.074 -10.636 1.00 83.31 274 GLY A CA 1
ATOM 2130 C C . GLY A 1 274 ? 15.766 9.447 -10.626 1.00 83.31 274 GLY A C 1
ATOM 2131 O O . GLY A 1 274 ? 16.906 9.602 -11.066 1.00 83.31 274 GLY A O 1
ATOM 2132 N N . LEU A 1 275 ? 15.048 10.451 -10.116 1.00 80.75 275 LEU A N 1
ATOM 2133 C CA . LEU A 1 275 ? 15.567 11.799 -9.858 1.00 80.75 275 LEU A CA 1
ATOM 2134 C C . LEU A 1 275 ? 16.042 11.977 -8.407 1.00 80.75 275 LEU A C 1
ATOM 2136 O O . LEU A 1 275 ? 16.976 12.746 -8.167 1.00 80.75 275 LEU A O 1
ATOM 2140 N N . GLY A 1 276 ? 15.418 11.276 -7.456 1.00 83.88 276 GLY A N 1
ATOM 2141 C CA . GLY A 1 276 ? 15.725 11.341 -6.029 1.00 83.88 276 GLY A CA 1
ATOM 2142 C C . GLY A 1 276 ? 16.039 9.974 -5.411 1.00 83.88 276 GLY A C 1
ATOM 2143 O O . GLY A 1 276 ? 16.798 9.180 -5.961 1.00 83.88 276 GLY A O 1
ATOM 2144 N N . GLY A 1 277 ? 15.491 9.737 -4.217 1.00 88.88 277 GLY A N 1
ATOM 2145 C CA . GLY A 1 277 ? 15.424 8.424 -3.573 1.00 88.88 277 GLY A CA 1
ATOM 2146 C C . GLY A 1 277 ? 14.212 7.657 -4.095 1.00 88.88 277 GLY A C 1
ATOM 2147 O O . GLY A 1 277 ? 14.235 7.163 -5.215 1.00 88.88 277 GLY A O 1
ATOM 2148 N N . PHE A 1 278 ? 13.129 7.587 -3.313 1.00 91.50 278 PHE A N 1
ATOM 2149 C CA . PHE A 1 278 ? 11.844 7.142 -3.859 1.00 91.50 278 PHE A CA 1
ATOM 2150 C C . PHE A 1 278 ? 11.301 8.165 -4.862 1.00 91.50 278 PHE A C 1
ATOM 2152 O O . PHE A 1 278 ? 11.069 9.315 -4.509 1.00 91.50 278 PHE A O 1
ATOM 2159 N N . ASP A 1 279 ? 11.050 7.708 -6.079 1.00 92.31 279 ASP A N 1
ATOM 2160 C CA . ASP A 1 279 ? 10.343 8.405 -7.150 1.00 92.31 279 ASP A CA 1
ATOM 2161 C C . ASP A 1 279 ? 8.983 7.711 -7.377 1.00 92.31 279 ASP A C 1
ATOM 2163 O O . ASP A 1 279 ? 8.862 6.498 -7.179 1.00 92.31 279 ASP A O 1
ATOM 2167 N N . ILE A 1 280 ? 7.959 8.422 -7.863 1.00 88.25 280 ILE A N 1
ATOM 2168 C CA . ILE A 1 280 ? 6.731 7.773 -8.357 1.00 88.25 280 ILE A CA 1
ATOM 2169 C C . ILE A 1 280 ? 6.971 7.223 -9.771 1.00 88.25 280 ILE A C 1
ATOM 2171 O O . ILE A 1 280 ? 7.583 7.887 -10.617 1.00 88.25 280 ILE A O 1
ATOM 2175 N N . TYR A 1 281 ? 6.433 6.031 -10.040 1.00 92.06 281 TYR A N 1
ATOM 2176 C CA . TYR A 1 281 ? 6.428 5.371 -11.350 1.00 92.06 281 TYR A CA 1
ATOM 2177 C C . TYR A 1 281 ? 5.001 4.988 -11.774 1.00 92.06 281 TYR A C 1
ATOM 2179 O O . TYR A 1 281 ? 4.198 4.576 -10.930 1.00 92.06 281 TYR A O 1
ATOM 2187 N N . SER A 1 282 ? 4.689 5.093 -13.072 1.00 88.00 282 SER A N 1
ATOM 2188 C CA . SER A 1 282 ? 3.471 4.516 -13.658 1.00 88.00 282 SER A CA 1
ATOM 2189 C C . SER A 1 282 ? 3.745 3.106 -14.153 1.00 88.00 282 SER A C 1
ATOM 2191 O O . SER A 1 282 ? 4.866 2.763 -14.526 1.00 88.00 282 SER A O 1
ATOM 2193 N N . ILE A 1 283 ? 2.693 2.300 -14.143 1.00 88.44 283 ILE A N 1
ATOM 2194 C CA . ILE A 1 283 ? 2.637 0.935 -14.639 1.00 88.44 283 ILE A CA 1
ATOM 2195 C C . ILE A 1 283 ? 1.566 0.955 -15.728 1.00 88.44 283 ILE A C 1
ATOM 2197 O O . ILE A 1 283 ? 0.366 0.927 -15.440 1.00 88.44 283 ILE A O 1
ATOM 2201 N N . ASP A 1 284 ? 2.024 1.098 -16.966 1.00 79.88 284 ASP A N 1
ATOM 2202 C CA . ASP A 1 284 ? 1.203 1.290 -18.156 1.00 79.88 284 ASP A CA 1
ATOM 2203 C C . ASP A 1 284 ? 1.029 -0.043 -18.898 1.00 79.88 284 ASP A C 1
ATOM 2205 O O . ASP A 1 284 ? 1.977 -0.817 -19.043 1.00 79.88 284 ASP A O 1
ATOM 2209 N N . VAL A 1 285 ? -0.181 -0.306 -19.396 1.00 67.62 285 VAL A N 1
ATOM 2210 C CA . VAL A 1 285 ? -0.504 -1.496 -20.199 1.00 67.62 285 VAL A CA 1
ATOM 2211 C C . VAL A 1 285 ? -0.788 -1.063 -21.628 1.00 67.62 285 VAL A C 1
ATOM 2213 O O . VAL A 1 285 ? -1.752 -0.340 -21.889 1.00 67.62 285 VAL A O 1
ATOM 2216 N N . TYR A 1 286 ? 0.034 -1.528 -22.565 1.00 58.25 286 TYR A N 1
ATOM 2217 C CA . TYR A 1 286 ? -0.209 -1.298 -23.981 1.00 58.25 286 TYR A CA 1
ATOM 2218 C C . TYR A 1 286 ? -1.311 -2.220 -24.503 1.00 58.25 286 TYR A C 1
ATOM 2220 O O . TYR A 1 286 ? -1.192 -3.441 -24.477 1.00 58.25 286 TYR A O 1
ATOM 2228 N N . ALA A 1 287 ? -2.372 -1.623 -25.045 1.00 47.00 287 ALA A N 1
ATOM 2229 C CA . ALA A 1 287 ? -3.177 -2.308 -26.044 1.00 47.00 287 ALA A CA 1
ATOM 2230 C C . ALA A 1 287 ? -2.361 -2.368 -27.345 1.00 47.00 287 ALA A C 1
ATOM 2232 O O . ALA A 1 287 ? -1.962 -1.321 -27.864 1.00 47.00 287 ALA A O 1
ATOM 2233 N N . GLU A 1 288 ? -2.108 -3.572 -27.861 1.00 42.22 288 GLU A N 1
ATOM 2234 C CA . GLU A 1 288 ? -1.622 -3.732 -29.235 1.00 42.22 288 GLU A CA 1
ATOM 2235 C C . GLU A 1 288 ? -2.673 -3.193 -30.228 1.00 42.22 288 GLU A C 1
ATOM 2237 O O . GLU A 1 288 ? -3.877 -3.233 -29.951 1.00 42.22 288 GLU A O 1
ATOM 2242 N N . ILE A 1 289 ? -2.201 -2.633 -31.350 1.00 39.22 289 ILE A N 1
ATOM 2243 C CA . ILE A 1 289 ? -2.989 -1.857 -32.331 1.00 39.22 289 ILE A CA 1
ATOM 2244 C C . ILE A 1 289 ? -3.255 -2.688 -33.590 1.00 39.22 289 ILE A C 1
ATOM 2246 O O . ILE A 1 289 ? -2.259 -3.180 -34.166 1.00 39.22 289 ILE A O 1
#

Radius of gyration: 19.14 Å; Cα contacts (8 Å, |Δi|>4): 660; chains: 1; bounding box: 43×58×56 Å

Foldseek 3Di:
DPPPVVVVVVVLVVVQQVVLCVLQRPPKDKFFLPDLQAAQAAWFQWDAAQQNQAIDTDTPDPDQQADDDSNCPVVNRHDRNYDPVPPPPPQCPPPDPPQCVQWADADHHNFWTWGQDPQWIWIFGADDPHTDRTATADEDQWGRDDRHFKDAAPVNFKIWGWTFGPPDPQTATFIWMWGHDPNHIDYTDTQDPLQGHSWHWTQWDADNQGWTWTWTCDPPFAARIFIWTWGQDPVGTHRIRTHDPPCGHNWHWGNWADPSVASKIKTFTQPPPGSHGTTIMITDDDDDD

Solvent-accessible surface area (backbone atoms only — not comparable to full-atom values): 15883 Å² total; per-residue (Å²): 144,70,76,70,68,65,52,52,61,50,50,59,48,50,54,12,48,56,49,36,40,70,72,51,30,58,73,61,44,64,40,76,27,50,87,40,47,32,46,83,34,37,28,35,55,55,44,43,26,60,76,68,63,39,70,48,64,45,72,64,66,88,69,93,57,55,75,58,64,62,87,51,46,94,78,74,41,61,63,16,56,46,86,51,94,72,59,75,66,76,76,57,56,84,88,48,99,64,64,68,82,29,56,39,35,62,39,44,72,67,47,40,38,34,34,47,56,94,63,34,51,30,42,31,35,55,58,94,91,41,55,70,53,75,44,69,49,59,84,66,69,58,38,51,87,65,89,52,27,40,33,66,41,89,85,67,42,35,40,35,28,35,30,27,50,46,97,48,94,82,56,47,32,37,38,30,33,34,40,58,54,98,93,41,52,42,66,68,40,70,68,43,82,55,70,36,68,97,40,39,28,36,32,38,28,63,42,93,88,52,27,42,28,32,18,29,54,47,91,90,55,67,41,55,24,24,40,30,42,22,50,62,53,98,90,47,63,41,75,57,45,50,48,37,74,65,79,23,46,75,28,42,28,33,33,56,37,66,45,81,93,69,36,32,31,36,34,17,29,46,46,96,83,49,68,36,44,35,15,44,29,43,35,45,50,59,79,86,132

Secondary structure (DSSP, 8-state):
--TTHHHHHHHHHHHHHHHHHHHT-SSEEEEE-HHHH--SS-EEEEEEETTTTEEEEEE---S----S-GGGTTSS--------TT-------TT-TTTTTTEEEE-TTSSEEEEEETTEEEEEEE-SSSEEEEEEPPPSSEE---TT-EEE-TTSSEEEEEEEETT-TT--EEEEEEEEETTEEPPPEE--TTT--SS-EEEEEE-TT--EEEEE--TTSSSSBEEEEE-B-SSSB-PPEEPPTTTS-SSBEEEEEEETTTTEEEEEE--TTSSSSSEEEEEEEPPP-

Nearest PDB structures (foldseek):
  6yai-assembly1_E  TM=4.724E-01  e=8.708E-03  Sus scrofa
  3h6j-assembly1_A  TM=5.687E-01  e=5.496E-02  Pseudomonas aeruginosa
  6qnp-assembly3_C  TM=4.137E-01  e=1.142E-02  Homo sapiens
  2w38-assembly1_A  TM=5.273E-01  e=1.911E-01  Pseudomonas aeruginosa PAO1
  7om8-assembly1_Z  TM=3.993E-01  e=5.496E-02  Sus scrofa

Mean predicted aligned error: 9.45 Å